Protein AF-A0A7L4D689-F1 (afdb_monomer_lite)

Structure (mmCIF, N/CA/C/O backbone):
data_AF-A0A7L4D689-F1
#
_entry.id   AF-A0A7L4D689-F1
#
loop_
_atom_site.group_PDB
_atom_site.id
_atom_site.type_symbol
_atom_site.label_atom_id
_atom_site.label_alt_id
_atom_site.label_comp_id
_atom_site.label_asym_id
_atom_site.label_entity_id
_atom_site.label_seq_i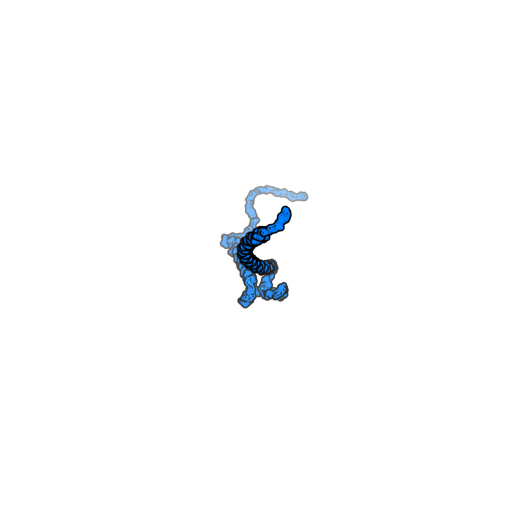d
_atom_site.pdbx_PDB_ins_code
_atom_site.Cartn_x
_atom_site.Cartn_y
_atom_site.Cartn_z
_atom_site.occupancy
_atom_site.B_iso_or_equiv
_atom_site.auth_seq_id
_atom_site.auth_comp_id
_atom_site.auth_asym_id
_atom_site.auth_atom_id
_atom_site.pdbx_PDB_model_num
ATOM 1 N N . GLN A 1 1 ? -55.368 -2.790 113.590 1.00 42.28 1 GLN A N 1
ATOM 2 C CA . GLN A 1 1 ? -54.449 -3.911 113.295 1.00 42.28 1 GLN A CA 1
ATOM 3 C C . GLN A 1 1 ? -55.010 -5.152 113.986 1.00 42.28 1 GLN A C 1
ATOM 5 O O . GLN A 1 1 ? -55.475 -4.969 115.109 1.00 42.28 1 GLN A O 1
ATOM 10 N N . PRO A 1 2 ? -54.999 -6.361 113.382 1.00 56.44 2 PRO A N 1
ATOM 11 C CA . PRO A 1 2 ? -54.695 -6.706 111.980 1.00 56.44 2 PRO A CA 1
ATOM 12 C C . PRO A 1 2 ? -55.891 -6.339 111.061 1.00 56.44 2 PRO A C 1
ATOM 14 O O . PRO A 1 2 ? -56.451 -5.260 111.259 1.00 56.44 2 PRO A O 1
ATOM 17 N N . LEU A 1 3 ? -56.296 -7.174 110.088 1.00 37.75 3 LEU A N 1
ATOM 18 C CA . LEU A 1 3 ? -55.813 -7.183 108.684 1.00 37.75 3 LEU A CA 1
ATOM 19 C C . LEU A 1 3 ? -56.011 -8.576 108.018 1.00 37.75 3 LEU A C 1
ATOM 21 O O . LEU A 1 3 ? -55.232 -9.475 108.312 1.00 37.75 3 LEU A O 1
ATOM 25 N N . ALA A 1 4 ? -57.028 -8.739 107.150 1.00 42.03 4 ALA A N 1
ATOM 26 C CA . ALA A 1 4 ? -57.238 -9.799 106.127 1.00 42.03 4 ALA A CA 1
ATOM 27 C C . ALA A 1 4 ? -58.693 -9.725 105.595 1.00 42.03 4 ALA A C 1
ATOM 29 O O . ALA A 1 4 ? -59.584 -9.377 106.363 1.00 42.03 4 ALA A O 1
ATOM 30 N N . ALA A 1 5 ? -59.042 -10.075 104.355 1.00 42.81 5 ALA A N 1
ATOM 31 C CA . ALA A 1 5 ? -58.300 -10.124 103.092 1.00 42.81 5 ALA A CA 1
ATOM 32 C C . ALA A 1 5 ? -59.351 -10.048 101.961 1.00 42.81 5 ALA A C 1
ATOM 34 O O . ALA A 1 5 ? -60.423 -10.634 102.096 1.00 42.81 5 ALA A O 1
ATOM 35 N N . ALA A 1 6 ? -59.066 -9.342 100.866 1.00 40.69 6 ALA A N 1
ATOM 36 C CA . ALA A 1 6 ? -59.904 -9.352 99.666 1.00 40.69 6 ALA A CA 1
ATOM 37 C C . ALA A 1 6 ? -59.024 -9.740 98.477 1.00 40.69 6 ALA A C 1
ATOM 39 O O . ALA A 1 6 ? -58.054 -9.047 98.172 1.00 40.69 6 ALA A O 1
ATOM 40 N N . GLU A 1 7 ? -59.328 -10.876 97.856 1.00 45.16 7 GLU A N 1
ATOM 41 C CA . GLU A 1 7 ? -58.588 -11.376 96.702 1.00 45.16 7 GLU A CA 1
ATOM 42 C C . GLU A 1 7 ? -58.868 -10.520 95.466 1.00 45.16 7 GLU A C 1
ATOM 44 O O . GLU A 1 7 ? -60.016 -10.397 95.042 1.00 45.16 7 GLU A O 1
ATOM 49 N N . GLN A 1 8 ? -57.809 -10.002 94.842 1.00 37.47 8 GLN A N 1
ATOM 50 C CA . GLN A 1 8 ? -57.812 -9.684 93.418 1.00 37.47 8 GLN A CA 1
ATOM 51 C C . GLN A 1 8 ? -56.479 -10.098 92.791 1.00 37.47 8 GLN A C 1
ATOM 53 O O . GLN A 1 8 ? -55.405 -9.649 93.184 1.00 37.47 8 GLN A O 1
ATOM 58 N N . SER A 1 9 ? -56.585 -10.953 91.782 1.00 37.56 9 SER A N 1
ATOM 59 C CA . SER A 1 9 ? -55.610 -11.146 90.710 1.00 37.56 9 SER A CA 1
ATOM 60 C C . SER A 1 9 ? -56.412 -11.174 89.392 1.00 37.56 9 SER A C 1
ATOM 62 O O . SER A 1 9 ? -57.625 -11.401 89.467 1.00 37.56 9 SER A O 1
ATOM 64 N N . PRO A 1 10 ? -55.810 -10.968 88.204 1.00 47.97 10 PRO A N 1
ATOM 65 C CA . PRO A 1 10 ? -54.375 -10.886 87.942 1.00 47.97 10 PRO A CA 1
ATOM 66 C C . PRO A 1 10 ? -53.908 -9.614 87.203 1.00 47.97 10 PRO A C 1
ATOM 68 O O . PRO A 1 10 ? -54.644 -8.983 86.454 1.00 47.97 10 PRO A O 1
ATOM 71 N N . THR A 1 11 ? -52.619 -9.319 87.378 1.00 41.53 11 THR A N 1
ATOM 72 C CA . THR A 1 11 ? -51.685 -8.936 86.302 1.00 41.53 11 THR A CA 1
ATOM 73 C C . THR A 1 11 ? -52.184 -7.934 85.251 1.00 41.53 11 THR A C 1
ATOM 75 O O . THR A 1 11 ? -52.399 -8.282 84.091 1.00 41.53 11 THR A O 1
ATOM 78 N N . GLY A 1 12 ? -52.256 -6.660 85.635 1.00 50.16 12 GLY A N 1
ATOM 79 C CA . GLY A 1 12 ? -52.093 -5.564 84.680 1.00 50.16 12 GLY A CA 1
ATOM 80 C C . GLY A 1 12 ? -50.606 -5.270 84.436 1.00 50.16 12 GLY A C 1
ATOM 81 O O . GLY A 1 12 ? -49.818 -5.290 85.377 1.00 50.16 12 GLY A O 1
ATOM 82 N N . GLU A 1 13 ? -50.260 -4.952 83.186 1.00 46.38 13 GLU A N 1
ATOM 83 C CA . GLU A 1 13 ? -49.094 -4.125 82.817 1.00 46.38 13 GLU A CA 1
ATOM 84 C C . GLU A 1 13 ? -47.682 -4.714 83.053 1.00 46.38 13 GLU A C 1
ATOM 86 O O . GLU A 1 13 ? -46.899 -4.220 83.860 1.00 46.38 13 GLU A O 1
ATOM 91 N N . ALA A 1 14 ? -47.298 -5.710 82.240 1.00 52.41 14 ALA A N 1
ATOM 92 C CA . ALA A 1 14 ? -45.885 -6.099 82.067 1.00 52.41 14 ALA A CA 1
ATOM 93 C C . ALA A 1 14 ? -45.468 -6.465 80.619 1.00 52.41 14 ALA A C 1
ATOM 95 O O . ALA A 1 14 ? -44.353 -6.935 80.411 1.00 52.41 14 ALA A O 1
ATOM 96 N N . GLU A 1 15 ? -46.327 -6.258 79.609 1.00 53.97 15 GLU A N 1
ATOM 97 C CA . GLU A 1 15 ? -46.126 -6.816 78.250 1.00 53.97 15 GLU A CA 1
ATOM 98 C C . GLU A 1 15 ? -45.957 -5.765 77.127 1.00 53.97 15 GLU A C 1
ATOM 100 O O . GLU A 1 15 ? -45.597 -6.095 75.999 1.00 53.97 15 GLU A O 1
ATOM 105 N N . LEU A 1 16 ? -46.132 -4.474 77.432 1.00 55.81 16 LEU A N 1
ATOM 106 C CA . LEU A 1 16 ? -46.084 -3.391 76.437 1.00 55.81 16 LEU A CA 1
ATOM 107 C C . LEU A 1 16 ? -44.712 -3.130 75.757 1.00 55.81 16 LEU A C 1
ATOM 109 O O . LEU A 1 16 ? -44.719 -2.882 74.550 1.00 55.81 16 LEU A O 1
ATOM 113 N N . PRO A 1 17 ? -43.532 -3.213 76.420 1.00 62.59 17 PRO A N 1
ATOM 114 C CA . PRO A 1 17 ? -42.281 -2.775 75.785 1.00 62.59 17 PRO A CA 1
ATOM 115 C C . PRO A 1 17 ? -41.764 -3.735 74.700 1.00 62.59 17 PRO A C 1
ATOM 117 O O . PRO A 1 17 ? -41.085 -3.307 73.768 1.00 62.59 17 PRO A O 1
ATOM 120 N N . ALA A 1 18 ? -42.084 -5.032 74.776 1.00 63.78 18 ALA A N 1
ATOM 121 C CA . ALA A 1 18 ? -41.625 -6.008 73.785 1.00 63.78 18 ALA A CA 1
ATOM 122 C C . ALA A 1 18 ? -42.312 -5.819 72.418 1.00 63.78 18 ALA A C 1
ATOM 124 O O . ALA A 1 18 ? -41.681 -5.994 71.372 1.00 63.78 18 ALA A O 1
ATOM 125 N N . ALA A 1 19 ? -43.590 -5.424 72.420 1.00 68.62 19 ALA A N 1
ATOM 126 C CA . ALA A 1 19 ? -44.369 -5.199 71.206 1.00 68.62 19 ALA A CA 1
ATOM 127 C C . ALA A 1 19 ? -43.918 -3.940 70.441 1.00 68.62 19 ALA A C 1
ATOM 129 O O . ALA A 1 19 ? -43.788 -3.990 69.218 1.00 68.62 19 ALA A O 1
ATOM 130 N N . GLU A 1 20 ? -43.612 -2.841 71.142 1.00 72.44 20 GLU A N 1
ATOM 131 C CA . GLU A 1 20 ? -43.092 -1.610 70.520 1.00 72.44 20 GLU A CA 1
ATOM 132 C C . GLU A 1 20 ? -41.699 -1.810 69.906 1.00 72.44 20 GLU A C 1
ATOM 134 O O . GLU A 1 20 ? -41.451 -1.375 68.777 1.00 72.44 20 GLU A O 1
ATOM 139 N N . ILE A 1 21 ? -40.804 -2.529 70.597 1.00 78.62 21 ILE A N 1
ATOM 140 C CA . ILE A 1 21 ? -39.481 -2.889 70.061 1.00 78.62 21 ILE A CA 1
ATOM 141 C C . ILE A 1 21 ? -39.639 -3.754 68.801 1.00 78.62 21 ILE A C 1
ATOM 143 O O . ILE A 1 21 ? -39.000 -3.485 67.784 1.00 78.62 21 ILE A O 1
ATOM 147 N N . SER A 1 22 ? -40.532 -4.748 68.835 1.00 84.88 22 SER A N 1
ATOM 148 C CA . SER A 1 22 ? -40.815 -5.620 67.688 1.00 84.88 22 SER A CA 1
ATOM 149 C C . SER A 1 22 ? -41.346 -4.837 66.477 1.00 84.88 22 SER A C 1
ATOM 151 O O . SER A 1 22 ? -40.836 -4.992 65.367 1.00 84.88 22 SER A O 1
ATOM 153 N N . LEU A 1 23 ? -42.306 -3.926 66.684 1.00 90.25 23 LEU A N 1
ATOM 154 C CA . LEU A 1 23 ? -42.851 -3.080 65.618 1.00 90.25 23 LEU A CA 1
ATOM 155 C C . LEU A 1 23 ? -41.787 -2.147 65.017 1.00 90.25 23 LEU A C 1
ATOM 157 O O . LEU A 1 23 ? -41.708 -2.015 63.795 1.00 90.25 23 LEU A O 1
ATOM 161 N N . THR A 1 24 ? -40.941 -1.549 65.859 1.00 90.25 24 THR A N 1
ATOM 162 C CA . THR A 1 24 ? -39.842 -0.672 65.422 1.00 90.25 24 THR A CA 1
ATOM 163 C C . THR A 1 24 ? -38.881 -1.429 64.504 1.00 90.25 24 THR A C 1
ATOM 165 O O . THR A 1 24 ? -38.653 -1.004 63.369 1.00 90.25 24 THR A O 1
ATOM 168 N N . LEU A 1 25 ? -38.418 -2.610 64.931 1.00 94.19 25 LEU A N 1
ATOM 169 C CA . LEU A 1 25 ? -37.536 -3.471 64.135 1.00 94.19 25 LEU A CA 1
ATOM 170 C C . LEU A 1 25 ? -38.179 -3.891 62.805 1.00 94.19 25 LEU A C 1
ATOM 172 O O . LEU A 1 25 ? -37.512 -3.874 61.773 1.00 94.19 25 LEU A O 1
ATOM 176 N N . VAL A 1 26 ? -39.480 -4.207 62.788 1.00 94.56 26 VAL A N 1
ATOM 177 C CA . VAL A 1 26 ? -40.208 -4.505 61.540 1.00 94.56 26 VAL A CA 1
ATOM 178 C C . VAL A 1 26 ? -40.191 -3.313 60.577 1.00 94.56 26 VAL A C 1
ATOM 180 O O . VAL A 1 26 ? -39.973 -3.509 59.380 1.00 94.56 26 VAL A O 1
ATOM 183 N N . THR A 1 27 ? -40.369 -2.078 61.061 1.00 93.88 27 THR A N 1
ATOM 184 C CA . THR A 1 27 ? -40.307 -0.893 60.186 1.00 93.88 27 THR A CA 1
ATOM 185 C C . THR A 1 27 ? -38.900 -0.604 59.660 1.00 93.88 27 THR A C 1
ATOM 187 O O . THR A 1 27 ? -38.760 -0.222 58.497 1.00 93.88 27 THR A O 1
ATOM 190 N N . GLU A 1 28 ? -37.856 -0.850 60.457 1.00 94.69 28 GLU A N 1
ATOM 191 C CA . GLU A 1 28 ? -36.463 -0.731 60.009 1.00 94.69 28 GLU A CA 1
ATOM 192 C C . GLU A 1 28 ? -36.120 -1.790 58.954 1.00 94.69 28 GLU A C 1
ATOM 194 O O . GLU A 1 28 ? -35.559 -1.455 57.909 1.00 94.69 28 GLU A O 1
ATOM 199 N N . ILE A 1 29 ? -36.535 -3.044 59.164 1.00 95.38 29 ILE A N 1
ATOM 200 C CA . ILE A 1 29 ? -36.370 -4.135 58.192 1.00 95.38 29 ILE A CA 1
ATOM 201 C C . ILE A 1 29 ? -37.065 -3.782 56.870 1.00 95.38 29 ILE A C 1
ATOM 203 O O . ILE A 1 29 ? -36.434 -3.858 55.820 1.00 95.38 29 ILE A O 1
ATOM 207 N N . GLN A 1 30 ? -38.315 -3.305 56.900 1.00 96.25 30 GLN A N 1
ATOM 208 C CA . GLN A 1 30 ? -39.032 -2.871 55.690 1.00 96.25 30 GLN A CA 1
ATOM 209 C C . GLN A 1 30 ? -38.366 -1.677 54.982 1.00 96.25 30 GLN A C 1
ATOM 211 O O . GLN A 1 30 ? -38.452 -1.556 53.757 1.00 96.25 30 GLN A O 1
ATOM 216 N N . ALA A 1 31 ? -37.708 -0.780 55.721 1.00 95.88 31 ALA A N 1
ATOM 217 C CA . ALA A 1 31 ? -36.947 0.323 55.136 1.00 95.88 31 ALA A CA 1
ATOM 218 C C . ALA A 1 31 ? -35.649 -0.161 54.463 1.00 95.88 31 ALA A C 1
ATOM 220 O O . ALA A 1 31 ? -35.284 0.351 53.401 1.00 95.88 31 ALA A O 1
ATOM 221 N N . VAL A 1 32 ? -34.980 -1.163 55.045 1.00 97.25 32 VAL A N 1
ATOM 222 C CA . VAL A 1 32 ? -33.825 -1.840 54.436 1.00 97.25 32 VAL A CA 1
ATOM 223 C C . VAL A 1 32 ? -34.242 -2.597 53.174 1.00 97.25 32 VAL A C 1
ATOM 225 O O . VAL A 1 32 ? -33.591 -2.428 52.148 1.00 97.25 32 VAL A O 1
ATOM 228 N N . ASP A 1 33 ? -35.349 -3.338 53.208 1.00 97.31 33 ASP A N 1
ATOM 229 C CA . ASP A 1 33 ? -35.859 -4.132 52.078 1.00 97.31 33 ASP A CA 1
ATOM 230 C C . ASP A 1 33 ? -36.120 -3.246 50.845 1.00 97.31 33 ASP A C 1
ATOM 232 O O . ASP A 1 33 ? -35.535 -3.440 49.779 1.00 97.31 33 ASP A O 1
ATOM 236 N N . ARG A 1 34 ? -36.850 -2.134 51.030 1.00 96.81 34 ARG A N 1
ATOM 237 C CA . ARG A 1 34 ? -37.067 -1.123 49.975 1.00 96.81 34 ARG A CA 1
ATOM 238 C C . ARG A 1 34 ? -35.767 -0.524 49.436 1.00 96.81 34 ARG A C 1
ATOM 240 O O . ARG A 1 34 ? -35.702 -0.133 48.271 1.00 96.81 34 ARG A O 1
ATOM 247 N N . LYS A 1 35 ? -34.732 -0.399 50.271 1.00 97.31 35 LYS A N 1
ATOM 248 C CA . LYS A 1 35 ? -33.421 0.104 49.844 1.00 97.31 35 LYS A CA 1
ATOM 249 C C . LYS A 1 35 ? -32.670 -0.942 49.018 1.00 97.31 35 LYS A C 1
ATOM 251 O O . LYS A 1 35 ? -32.051 -0.564 48.025 1.00 97.31 35 LYS A O 1
ATOM 256 N N . VAL A 1 36 ? -32.771 -2.222 49.377 1.00 98.00 36 VAL A N 1
ATOM 257 C CA . VAL A 1 36 ? -32.244 -3.346 48.589 1.00 98.00 36 VAL A CA 1
ATOM 258 C C . VAL A 1 36 ? -32.920 -3.398 47.216 1.00 98.00 36 VAL A C 1
ATOM 260 O O . VAL A 1 36 ? -32.208 -3.451 46.216 1.00 98.00 36 VAL A O 1
ATOM 263 N N . ASP A 1 37 ? -34.247 -3.255 47.137 1.00 98.00 37 ASP A N 1
ATOM 264 C CA . ASP A 1 37 ? -34.982 -3.186 45.861 1.00 98.00 37 ASP A CA 1
ATOM 265 C C . ASP A 1 37 ? -34.496 -2.037 44.960 1.00 98.00 37 ASP A C 1
ATOM 267 O O . ASP A 1 37 ? -34.222 -2.227 43.771 1.00 98.00 37 ASP A O 1
ATOM 271 N N . ILE A 1 38 ? -34.329 -0.835 45.528 1.00 97.12 38 ILE A N 1
ATOM 272 C CA . ILE A 1 38 ? -33.797 0.332 44.805 1.00 97.12 38 ILE A CA 1
ATOM 273 C C . ILE A 1 38 ? -32.376 0.052 44.293 1.00 97.12 38 ILE A C 1
ATOM 275 O O . ILE A 1 38 ? -32.061 0.371 43.143 1.00 97.12 38 ILE A O 1
ATOM 279 N N . GLN A 1 39 ? -31.518 -0.559 45.115 1.00 97.69 39 GLN A N 1
ATOM 280 C CA . GLN A 1 39 ? -30.149 -0.904 44.725 1.00 97.69 39 GLN A CA 1
ATOM 281 C C . GLN A 1 39 ? -30.110 -2.003 43.652 1.00 97.69 39 GLN A C 1
ATOM 283 O O . GLN A 1 39 ? -29.315 -1.900 42.718 1.00 97.69 39 GLN A O 1
ATOM 288 N N . ALA A 1 40 ? -30.994 -3.001 43.714 1.00 98.06 40 ALA A N 1
ATOM 289 C CA . ALA A 1 40 ? -31.121 -4.042 42.695 1.00 98.06 40 ALA A CA 1
ATOM 290 C C . ALA A 1 40 ? -31.569 -3.464 41.339 1.00 98.06 40 ALA A C 1
ATOM 292 O O . ALA A 1 40 ? -30.986 -3.782 40.301 1.00 98.06 40 ALA A O 1
ATOM 293 N N . ALA A 1 41 ? -32.540 -2.544 41.339 1.00 97.69 41 ALA A N 1
ATOM 294 C CA . ALA A 1 41 ? -32.972 -1.839 40.130 1.00 97.69 41 ALA A CA 1
ATOM 295 C C . ALA A 1 41 ? -31.852 -0.967 39.523 1.00 97.69 41 ALA A C 1
ATOM 297 O O . ALA A 1 41 ? -31.683 -0.921 38.300 1.00 97.69 41 ALA A O 1
ATOM 298 N N . GLN A 1 42 ? -31.049 -0.306 40.366 1.00 98.06 42 GLN A N 1
ATOM 299 C CA . GLN A 1 42 ? -29.868 0.449 39.931 1.00 98.06 42 GLN A CA 1
ATOM 300 C C . GLN A 1 42 ? -28.783 -0.462 39.336 1.00 98.06 42 GLN A C 1
ATOM 302 O O . GLN A 1 42 ? -28.230 -0.131 38.284 1.00 98.06 42 GLN A O 1
ATOM 307 N N . LEU A 1 43 ? -28.513 -1.613 39.962 1.00 98.25 43 LEU A N 1
ATOM 308 C CA . LEU A 1 43 ? -27.553 -2.607 39.475 1.00 98.25 43 LEU A CA 1
ATOM 309 C C . LEU A 1 43 ? -27.950 -3.113 38.081 1.00 98.25 43 LEU A C 1
ATOM 311 O O . LEU A 1 43 ? -27.156 -3.015 37.149 1.00 98.25 43 LEU A O 1
ATOM 315 N N . MET A 1 44 ? -29.206 -3.535 37.906 1.00 97.69 44 MET A N 1
ATOM 316 C CA . MET A 1 44 ? -29.749 -3.998 36.619 1.00 97.69 44 MET A CA 1
ATOM 317 C C . MET A 1 44 ? -29.614 -2.945 35.504 1.00 97.69 44 MET A C 1
ATOM 319 O O . MET A 1 44 ? -29.281 -3.276 34.362 1.00 97.69 44 MET A O 1
ATOM 323 N N . ASN A 1 45 ? -29.825 -1.659 35.814 1.00 98.06 45 ASN A N 1
ATOM 324 C CA . ASN A 1 45 ? -29.622 -0.579 34.843 1.00 98.06 45 ASN A CA 1
ATOM 325 C C . ASN A 1 45 ? -28.143 -0.421 34.445 1.00 98.06 45 ASN A C 1
ATOM 327 O O . ASN A 1 45 ? -27.831 -0.259 33.261 1.00 98.06 45 ASN A O 1
ATOM 331 N N . LEU A 1 46 ? -27.234 -0.479 35.423 1.00 98.31 46 LEU A N 1
ATOM 332 C CA . LEU A 1 46 ? -25.794 -0.390 35.189 1.00 98.31 46 LEU A CA 1
ATOM 333 C C . LEU A 1 46 ? -25.269 -1.594 34.401 1.00 98.31 46 LEU A C 1
ATOM 335 O O . LEU A 1 46 ? -24.514 -1.391 33.453 1.00 98.31 46 LEU A O 1
ATOM 339 N N . GLU A 1 47 ? -25.720 -2.812 34.701 1.00 98.25 47 GLU A N 1
ATOM 340 C CA . GLU A 1 47 ? -25.380 -4.020 33.940 1.00 98.25 47 GLU A CA 1
ATOM 341 C C . GLU A 1 47 ? -25.845 -3.937 32.481 1.00 98.25 47 GLU A C 1
ATOM 343 O O . GLU A 1 47 ? -25.076 -4.236 31.564 1.00 98.25 47 GLU A O 1
ATOM 348 N N . GLY A 1 48 ? -27.074 -3.467 32.237 1.00 98.12 48 GLY A N 1
ATOM 349 C CA . GLY A 1 48 ? -27.584 -3.251 30.879 1.00 98.12 48 GLY A CA 1
ATOM 350 C C . GLY A 1 48 ? -26.750 -2.233 30.091 1.00 98.12 48 GLY A C 1
ATOM 351 O O . GLY A 1 48 ? -26.417 -2.457 28.924 1.00 98.12 48 GLY A O 1
ATOM 352 N N . ARG A 1 49 ? -26.346 -1.133 30.742 1.00 98.25 49 ARG A N 1
ATOM 353 C CA . ARG A 1 49 ? -25.448 -0.122 30.156 1.00 98.25 49 ARG A CA 1
ATOM 354 C C . ARG A 1 49 ? -24.041 -0.664 29.905 1.00 98.25 49 ARG A C 1
ATOM 356 O O . ARG A 1 49 ? -23.477 -0.378 28.851 1.00 98.25 49 ARG A O 1
ATOM 363 N N . MET A 1 50 ? -23.495 -1.442 30.839 1.00 98.19 50 MET A N 1
ATOM 364 C CA . MET A 1 50 ? -22.180 -2.078 30.738 1.00 98.19 50 MET A CA 1
ATOM 365 C C . MET A 1 50 ? -22.132 -3.037 29.546 1.00 98.19 50 MET A C 1
ATOM 367 O O . MET A 1 50 ? -21.282 -2.869 28.678 1.00 98.19 50 MET A O 1
ATOM 371 N N . ARG A 1 51 ? -23.110 -3.943 29.424 1.00 98.38 51 ARG A N 1
ATOM 372 C CA . ARG A 1 51 ? -23.225 -4.888 28.298 1.00 98.38 51 ARG A CA 1
ATOM 373 C C . ARG A 1 51 ? -23.349 -4.179 26.942 1.00 98.38 51 ARG A C 1
ATOM 375 O O . ARG A 1 51 ? -22.782 -4.618 25.941 1.00 98.38 51 ARG A O 1
ATOM 382 N N . MET A 1 52 ? -24.053 -3.043 26.893 1.00 98.00 52 MET A N 1
ATOM 383 C CA . MET A 1 52 ? -24.121 -2.214 25.683 1.00 98.00 52 MET A CA 1
ATOM 384 C C . MET A 1 52 ? -22.781 -1.528 25.367 1.00 98.00 52 MET A C 1
ATOM 386 O O . MET A 1 52 ? -22.413 -1.426 24.197 1.00 98.00 52 MET A O 1
ATOM 390 N N . ALA A 1 53 ? -22.057 -1.042 26.378 1.00 98.25 53 ALA A N 1
ATOM 391 C CA . ALA A 1 53 ? -20.737 -0.438 26.203 1.00 98.25 53 ALA A CA 1
ATOM 392 C C . ALA A 1 53 ? -19.692 -1.471 25.744 1.00 98.25 53 ALA A C 1
ATOM 394 O O . ALA A 1 53 ? -18.936 -1.193 24.820 1.00 98.25 53 ALA A O 1
ATOM 395 N N . GLU A 1 54 ? -19.719 -2.675 26.312 1.00 98.31 54 GLU A N 1
ATOM 396 C CA . GLU A 1 54 ? -18.907 -3.831 25.917 1.00 98.31 54 GLU A CA 1
ATOM 397 C C . GLU A 1 54 ? -19.155 -4.222 24.450 1.00 98.31 54 GLU A C 1
ATOM 399 O O . GLU A 1 54 ? -18.218 -4.306 23.659 1.00 98.31 54 GLU A O 1
ATOM 404 N N . THR A 1 55 ? -20.423 -4.325 24.035 1.00 98.19 55 THR A N 1
ATOM 405 C CA . THR A 1 55 ? -20.783 -4.589 22.627 1.00 98.19 55 THR A CA 1
ATOM 406 C C . THR A 1 55 ? -20.232 -3.512 21.680 1.00 98.19 55 THR A C 1
ATOM 408 O O . THR A 1 55 ? -19.754 -3.819 20.587 1.00 98.19 55 THR A O 1
ATOM 411 N N . LYS A 1 56 ? -20.262 -2.236 22.093 1.00 98.50 56 LYS A N 1
ATOM 412 C CA . LYS A 1 56 ? -19.679 -1.125 21.321 1.00 98.50 56 LYS A CA 1
ATOM 413 C C . LYS A 1 56 ? -18.151 -1.196 21.275 1.00 98.50 56 LYS A C 1
ATOM 415 O O . LYS A 1 56 ? -17.587 -0.933 20.218 1.00 98.50 56 LYS A O 1
ATOM 420 N N . LEU A 1 57 ? -17.498 -1.577 22.374 1.00 98.56 57 LEU A N 1
ATOM 421 C CA . LEU A 1 57 ? -16.045 -1.741 22.447 1.00 98.56 57 LEU A CA 1
ATOM 422 C C . LEU A 1 57 ? -15.556 -2.821 21.473 1.00 98.56 57 LEU A C 1
ATOM 424 O O . LEU A 1 57 ? -14.644 -2.549 20.698 1.00 98.56 57 LEU A O 1
ATOM 428 N N . ILE A 1 58 ? -16.225 -3.977 21.432 1.00 98.50 58 ILE A N 1
ATOM 429 C CA . ILE A 1 58 ? -15.950 -5.059 20.466 1.00 98.50 58 ILE A CA 1
ATOM 430 C C . ILE A 1 58 ? -16.129 -4.561 19.019 1.00 98.50 58 ILE A C 1
ATOM 432 O O . ILE A 1 58 ? -15.341 -4.887 18.131 1.00 98.50 58 ILE A O 1
ATOM 436 N N . GLY A 1 59 ? -17.145 -3.725 18.770 1.00 98.25 59 GLY A N 1
ATOM 437 C CA . GLY A 1 59 ? -17.333 -3.056 17.480 1.00 98.25 59 GLY A CA 1
ATOM 438 C C . GLY A 1 59 ? -16.148 -2.161 17.097 1.00 98.25 59 GLY A C 1
ATOM 439 O O . GLY A 1 59 ? -15.627 -2.276 15.987 1.00 98.25 59 GLY A O 1
ATOM 440 N N . CYS A 1 60 ? -15.687 -1.315 18.024 1.00 98.12 60 CYS A N 1
ATOM 441 C CA . CYS A 1 60 ? -14.516 -0.458 17.830 1.00 98.12 60 CYS A CA 1
ATOM 442 C C . CYS A 1 60 ? -13.238 -1.276 17.584 1.00 98.12 60 CYS A C 1
ATOM 444 O O . CYS A 1 60 ? -12.507 -0.989 16.637 1.00 98.12 60 CYS A O 1
ATOM 446 N N . G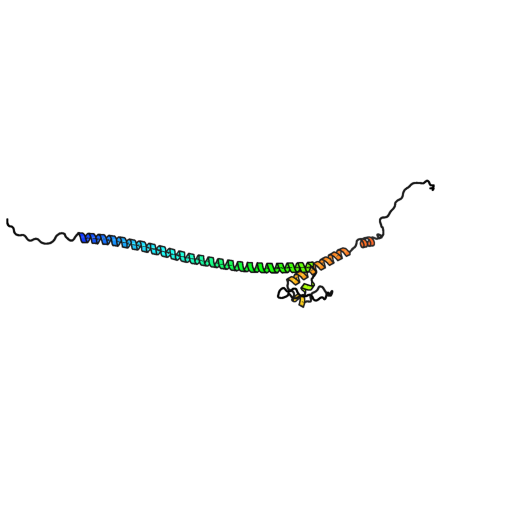LU A 1 61 ? -12.993 -2.318 18.381 1.00 98.56 61 GLU A N 1
ATOM 447 C CA . GLU A 1 61 ? -11.846 -3.221 18.234 1.00 98.56 61 GLU A CA 1
ATOM 448 C C . GLU A 1 61 ? -11.827 -3.877 16.848 1.00 98.56 61 GLU A C 1
ATOM 450 O O . GLU A 1 61 ? -10.823 -3.797 16.138 1.00 98.56 61 GLU A O 1
ATOM 455 N N . LYS A 1 62 ? -12.970 -4.408 16.390 1.00 98.56 62 LYS A N 1
ATOM 456 C CA . LYS A 1 62 ? -13.104 -4.958 15.035 1.00 98.56 62 LYS A CA 1
ATOM 457 C C . LYS A 1 62 ? -12.761 -3.927 13.954 1.00 98.56 62 LYS A C 1
ATOM 459 O O . LYS A 1 62 ? -12.072 -4.269 12.994 1.00 98.56 62 LYS A O 1
ATOM 464 N N . THR A 1 63 ? -13.213 -2.676 14.089 1.00 98.50 63 THR A N 1
ATOM 465 C CA . THR A 1 63 ? -12.857 -1.623 13.119 1.00 98.50 63 THR A CA 1
ATOM 466 C C . THR A 1 63 ? -11.376 -1.248 13.168 1.00 98.50 63 THR A C 1
ATOM 468 O O . THR A 1 63 ? -10.787 -1.001 12.120 1.00 98.50 63 THR A O 1
ATOM 471 N N . ALA A 1 64 ? -10.747 -1.258 14.347 1.00 98.50 64 ALA A N 1
ATOM 472 C CA . ALA A 1 64 ? -9.318 -0.986 14.491 1.00 98.50 64 ALA A CA 1
ATOM 473 C C . ALA A 1 64 ? -8.457 -2.078 13.832 1.00 98.50 64 ALA A C 1
ATOM 475 O O . ALA A 1 64 ? -7.502 -1.757 13.125 1.00 98.50 64 ALA A O 1
ATOM 476 N N . VAL A 1 65 ? -8.831 -3.354 13.993 1.00 98.56 65 VAL A N 1
ATOM 477 C CA . VAL A 1 65 ? -8.177 -4.489 13.315 1.00 98.56 65 VAL A CA 1
ATOM 478 C C . VAL A 1 65 ? -8.310 -4.381 11.792 1.00 98.56 65 VAL A C 1
ATOM 480 O O . VAL A 1 65 ? -7.324 -4.554 11.080 1.00 98.56 65 VAL A O 1
ATOM 483 N N . GLU A 1 66 ? -9.494 -4.028 11.282 1.00 98.62 66 GLU A N 1
ATOM 484 C CA . GLU A 1 66 ? -9.712 -3.814 9.844 1.00 98.62 66 GLU A CA 1
ATOM 485 C C . GLU A 1 66 ? -8.823 -2.686 9.285 1.00 98.62 66 GLU A C 1
ATOM 487 O O . GLU A 1 66 ? -8.160 -2.870 8.264 1.00 98.62 66 GLU A O 1
ATOM 492 N N . PHE A 1 67 ? -8.721 -1.547 9.982 1.00 98.62 67 PHE A N 1
ATOM 493 C CA . PHE A 1 67 ? -7.787 -0.483 9.594 1.00 98.62 67 PHE A CA 1
ATOM 494 C C . PHE A 1 67 ? -6.321 -0.939 9.634 1.00 98.62 67 PHE A C 1
ATOM 496 O O . PHE A 1 67 ? -5.560 -0.584 8.733 1.00 98.62 67 PHE A O 1
ATOM 503 N N . GLY A 1 68 ? -5.929 -1.750 10.622 1.00 98.38 68 GLY A N 1
ATOM 504 C CA . GLY A 1 68 ? -4.597 -2.359 10.692 1.00 98.38 68 GLY A CA 1
ATOM 505 C C . GLY A 1 68 ? -4.282 -3.207 9.456 1.00 98.38 68 GLY A C 1
ATOM 506 O O . GLY A 1 68 ? -3.272 -2.977 8.793 1.00 98.38 68 GLY A O 1
ATOM 507 N N . ASN A 1 69 ? -5.192 -4.106 9.071 1.00 98.31 69 ASN A N 1
ATOM 508 C CA . ASN A 1 69 ? -5.054 -4.946 7.874 1.00 98.31 69 ASN A CA 1
ATOM 509 C C . ASN A 1 69 ? -4.948 -4.110 6.580 1.00 98.31 69 ASN A C 1
ATOM 511 O O . ASN A 1 69 ? -4.155 -4.413 5.680 1.00 98.31 69 ASN A O 1
ATOM 515 N N . GLN A 1 70 ? -5.723 -3.025 6.473 1.00 98.62 70 GLN A N 1
ATOM 516 C CA . GLN A 1 70 ? -5.646 -2.115 5.326 1.00 98.62 70 GLN A CA 1
ATOM 517 C C . GLN A 1 70 ? -4.331 -1.328 5.273 1.00 98.62 70 GLN A C 1
ATOM 519 O O . GLN A 1 70 ? -3.832 -1.049 4.182 1.00 98.62 70 GLN A O 1
ATOM 524 N N . LEU A 1 71 ? -3.758 -0.961 6.421 1.00 98.56 71 LEU A N 1
ATOM 525 C CA . LEU A 1 71 ? -2.448 -0.312 6.476 1.00 98.56 71 LEU A CA 1
ATOM 526 C C . LEU A 1 71 ? -1.330 -1.289 6.098 1.00 98.56 71 LEU A C 1
ATOM 528 O O . LEU A 1 71 ? -0.498 -0.937 5.267 1.00 98.56 71 LEU A O 1
ATOM 532 N N . GLU A 1 72 ? -1.359 -2.521 6.608 1.00 98.50 72 GLU A N 1
ATOM 533 C CA . GLU A 1 72 ? -0.356 -3.552 6.307 1.00 98.50 72 GLU A CA 1
ATOM 534 C C . GLU A 1 72 ? -0.338 -3.932 4.813 1.00 98.50 72 GLU A C 1
ATOM 536 O O . GLU A 1 72 ? 0.722 -4.024 4.188 1.00 98.50 72 GLU A O 1
ATOM 541 N N . SER A 1 73 ? -1.514 -4.067 4.189 1.00 98.12 73 SER A N 1
ATOM 542 C CA . SER A 1 73 ? -1.612 -4.335 2.744 1.00 98.12 73 SER A CA 1
ATOM 543 C C . SER A 1 73 ? -1.079 -3.176 1.888 1.00 98.12 73 SER A C 1
ATOM 545 O O . SER A 1 73 ? -0.361 -3.410 0.912 1.00 98.12 73 SER A O 1
ATOM 547 N N . LYS A 1 74 ? -1.350 -1.920 2.272 1.00 98.50 74 LYS A N 1
ATOM 548 C CA . LYS A 1 74 ? -0.783 -0.729 1.610 1.00 98.50 74 LYS A CA 1
ATOM 549 C C . LYS A 1 74 ? 0.727 -0.613 1.821 1.00 98.50 74 LYS A C 1
ATOM 551 O O . LYS A 1 74 ? 1.440 -0.267 0.882 1.00 98.50 74 LYS A O 1
ATOM 556 N N . TRP A 1 75 ? 1.214 -0.918 3.022 1.00 98.31 75 TRP A N 1
ATOM 557 C CA . TRP A 1 75 ? 2.639 -0.925 3.351 1.00 98.31 75 TRP A CA 1
ATOM 558 C C . TRP A 1 75 ? 3.397 -1.965 2.521 1.00 98.31 75 TRP A C 1
ATOM 560 O O . TRP A 1 75 ? 4.414 -1.645 1.907 1.00 98.31 75 TRP A O 1
ATOM 570 N N . THR A 1 76 ? 2.838 -3.172 2.401 1.00 98.38 76 THR A N 1
ATOM 571 C CA . THR A 1 76 ? 3.369 -4.240 1.543 1.00 98.38 76 THR A CA 1
ATOM 572 C C . THR A 1 76 ? 3.475 -3.785 0.083 1.00 98.38 76 THR A C 1
ATOM 574 O O . THR A 1 76 ? 4.540 -3.908 -0.521 1.00 98.38 76 THR A O 1
ATOM 577 N N . ALA A 1 77 ? 2.412 -3.188 -0.470 1.00 98.31 77 ALA A N 1
ATOM 578 C CA . ALA A 1 77 ? 2.404 -2.690 -1.848 1.00 98.31 77 ALA A CA 1
ATOM 579 C C . ALA A 1 77 ? 3.438 -1.572 -2.093 1.00 98.31 77 ALA A C 1
ATOM 581 O O . ALA A 1 77 ? 4.114 -1.567 -3.123 1.00 98.31 77 ALA A O 1
ATOM 582 N N . LEU A 1 78 ? 3.611 -0.650 -1.137 1.00 98.56 78 LEU A N 1
ATOM 583 C CA . LEU A 1 78 ? 4.661 0.374 -1.193 1.00 98.56 78 LEU A CA 1
ATOM 584 C C . LEU A 1 78 ? 6.067 -0.241 -1.140 1.00 98.56 78 LEU A C 1
ATOM 586 O O . LEU A 1 78 ? 6.946 0.196 -1.881 1.00 98.56 78 LEU A O 1
ATOM 590 N N . GLY A 1 79 ? 6.274 -1.282 -0.328 1.00 98.12 79 GLY A N 1
ATOM 591 C CA . GLY A 1 79 ? 7.525 -2.044 -0.289 1.00 98.12 79 GLY A CA 1
ATOM 592 C C . GLY A 1 79 ? 7.879 -2.662 -1.646 1.00 98.12 79 GLY A C 1
ATOM 593 O O . GLY A 1 79 ? 9.005 -2.499 -2.121 1.00 98.12 79 GLY A O 1
ATOM 594 N N . THR A 1 80 ? 6.907 -3.293 -2.316 1.00 98.00 80 THR A N 1
ATOM 595 C CA . THR A 1 80 ? 7.078 -3.818 -3.682 1.00 98.00 80 THR A CA 1
ATOM 596 C C . THR A 1 80 ? 7.421 -2.706 -4.676 1.00 98.00 80 THR A C 1
ATOM 598 O O . THR A 1 80 ? 8.388 -2.842 -5.424 1.00 98.00 80 THR A O 1
ATOM 601 N N . LEU A 1 81 ? 6.709 -1.575 -4.643 1.00 98.31 81 LEU A N 1
ATOM 602 C CA . LEU A 1 81 ? 6.952 -0.452 -5.555 1.00 98.31 81 LEU A CA 1
ATOM 603 C C . LEU A 1 81 ? 8.356 0.161 -5.383 1.00 98.31 81 LEU A C 1
ATOM 605 O O . LEU A 1 81 ? 9.017 0.481 -6.370 1.00 98.31 81 LEU A O 1
ATOM 609 N N . ILE A 1 82 ? 8.846 0.285 -4.144 1.00 96.56 82 ILE A N 1
ATOM 610 C CA . ILE A 1 82 ? 10.215 0.750 -3.855 1.00 96.56 82 ILE A CA 1
ATOM 611 C C . ILE A 1 82 ? 11.252 -0.233 -4.421 1.00 96.56 82 ILE A C 1
ATOM 613 O O . ILE A 1 82 ? 12.244 0.187 -5.026 1.00 96.56 82 ILE A O 1
ATOM 617 N N . GLN A 1 83 ? 11.020 -1.541 -4.273 1.00 95.62 83 GLN A N 1
ATOM 618 C CA . GLN A 1 83 ? 11.885 -2.571 -4.848 1.00 95.62 83 GLN A CA 1
ATOM 619 C C . GLN A 1 83 ? 11.900 -2.506 -6.384 1.00 95.62 83 GLN A C 1
ATOM 621 O O . GLN A 1 83 ? 12.976 -2.565 -6.984 1.00 95.62 83 GLN A O 1
ATOM 626 N N . GLU A 1 84 ? 10.740 -2.355 -7.026 1.00 93.75 84 GLU A N 1
ATOM 627 C CA . GLU A 1 84 ? 10.619 -2.210 -8.481 1.00 93.75 84 GLU A CA 1
ATOM 628 C C . GLU A 1 84 ? 11.327 -0.953 -8.996 1.00 93.75 84 GLU A C 1
ATOM 630 O O . GLU A 1 84 ? 12.105 -1.041 -9.950 1.00 93.75 84 GLU A O 1
ATOM 635 N N . TYR A 1 85 ? 11.148 0.188 -8.323 1.00 94.31 85 TYR A N 1
ATOM 636 C CA . TYR A 1 85 ? 11.847 1.433 -8.643 1.00 94.31 85 TYR A CA 1
ATOM 637 C C . TYR A 1 85 ? 13.372 1.261 -8.571 1.00 94.31 85 TYR A C 1
ATOM 639 O O . TYR A 1 85 ? 14.085 1.640 -9.500 1.00 94.31 85 TYR A O 1
ATOM 647 N N . GLY A 1 86 ? 13.886 0.598 -7.528 1.00 92.81 86 GLY A N 1
ATOM 648 C CA . GLY A 1 86 ? 15.316 0.298 -7.401 1.00 92.81 86 GLY A CA 1
ATOM 649 C C . GLY A 1 86 ? 15.863 -0.621 -8.505 1.00 92.81 86 GLY A C 1
ATOM 650 O O . GLY A 1 86 ? 17.022 -0.490 -8.902 1.00 92.81 86 GLY A O 1
ATOM 651 N N . GLN A 1 87 ? 15.046 -1.532 -9.047 1.00 86.69 87 GLN A N 1
ATOM 652 C CA . GLN A 1 87 ? 15.417 -2.341 -10.218 1.00 86.69 87 GLN A CA 1
ATOM 653 C C . GLN A 1 87 ? 15.360 -1.529 -11.519 1.00 86.69 87 GLN A C 1
ATOM 655 O O . GLN A 1 87 ? 16.219 -1.698 -12.387 1.00 86.69 87 GLN A O 1
ATOM 660 N N . LEU A 1 88 ? 14.377 -0.637 -11.663 1.00 90.62 88 LEU A N 1
ATOM 661 C CA . LEU A 1 88 ? 14.255 0.257 -12.813 1.00 90.62 88 LEU A CA 1
ATOM 662 C C . LEU A 1 88 ? 15.434 1.237 -12.886 1.00 90.62 88 LEU A C 1
ATOM 664 O O . LEU A 1 88 ? 16.029 1.382 -13.951 1.00 90.62 88 LEU A O 1
ATOM 668 N N . GLN A 1 89 ? 15.836 1.824 -11.756 1.00 89.31 89 GLN A N 1
ATOM 669 C CA . GLN A 1 89 ? 16.990 2.720 -11.666 1.00 89.31 89 GLN A CA 1
ATOM 670 C C . GLN A 1 89 ? 18.290 2.024 -12.105 1.00 89.31 89 GLN A C 1
ATOM 672 O O . GLN A 1 89 ? 19.023 2.567 -12.927 1.00 89.31 89 GLN A O 1
ATOM 677 N N . LYS A 1 90 ? 18.536 0.783 -11.659 1.00 83.38 90 LYS A N 1
ATOM 678 C CA . LYS A 1 90 ? 19.692 -0.019 -12.111 1.00 83.38 90 LYS A CA 1
ATOM 679 C C . LYS A 1 90 ? 19.644 -0.341 -13.606 1.00 83.38 90 LYS A C 1
ATOM 681 O O . LYS A 1 90 ? 20.677 -0.348 -14.269 1.00 83.38 90 LYS A O 1
ATOM 686 N N . ARG A 1 91 ? 18.457 -0.613 -14.166 1.00 80.81 91 ARG A N 1
ATOM 687 C CA . ARG A 1 91 ? 18.300 -0.804 -15.621 1.00 80.81 91 ARG A CA 1
ATOM 688 C C . ARG A 1 91 ? 18.586 0.480 -16.397 1.00 80.81 91 ARG A C 1
ATOM 690 O O . ARG A 1 91 ? 19.213 0.393 -17.448 1.00 80.81 91 ARG A O 1
ATOM 697 N N . LEU A 1 92 ? 18.170 1.637 -15.881 1.00 81.69 92 LEU A N 1
ATOM 698 C CA . LEU A 1 92 ? 18.442 2.942 -16.486 1.00 81.69 92 LEU A CA 1
ATOM 699 C C . LEU A 1 92 ? 19.942 3.271 -16.463 1.00 81.69 92 LEU A C 1
ATOM 701 O O . LEU A 1 92 ? 20.495 3.615 -17.500 1.00 81.69 92 LEU A O 1
ATOM 705 N N . GLU A 1 93 ? 20.616 3.075 -15.329 1.00 80.69 93 GLU A N 1
ATOM 706 C CA . GLU A 1 93 ? 22.069 3.253 -15.196 1.00 80.69 93 GLU A CA 1
ATOM 707 C C . GLU A 1 93 ? 22.850 2.314 -16.135 1.00 80.69 93 GLU A C 1
ATOM 709 O O . GLU A 1 93 ? 23.768 2.737 -16.839 1.00 80.69 93 GLU A O 1
ATOM 714 N N . ASN A 1 94 ? 22.448 1.042 -16.224 1.00 78.12 94 ASN A N 1
ATOM 715 C CA . ASN A 1 94 ? 23.018 0.107 -17.196 1.00 78.12 94 ASN A CA 1
ATOM 716 C C . ASN A 1 94 ? 22.799 0.589 -18.639 1.00 78.12 94 ASN A C 1
ATOM 718 O O . ASN A 1 94 ? 23.732 0.571 -19.437 1.00 78.12 94 ASN A O 1
ATOM 722 N N . MET A 1 95 ? 21.593 1.048 -18.978 1.00 75.88 95 MET A N 1
ATOM 723 C CA . MET A 1 95 ? 21.253 1.572 -20.305 1.00 75.88 95 MET A CA 1
ATOM 724 C C . MET A 1 95 ? 22.073 2.818 -20.666 1.00 75.88 95 MET A C 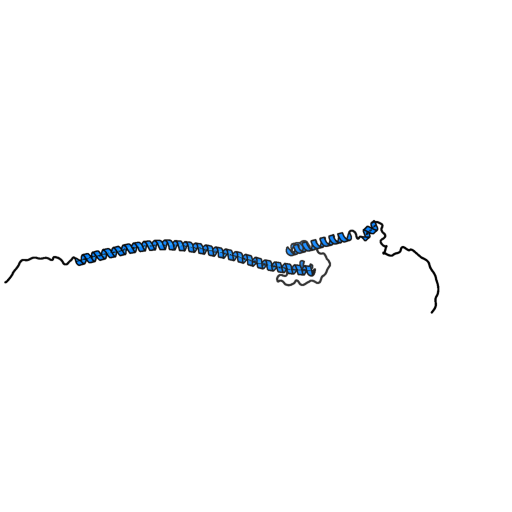1
ATOM 726 O O . MET A 1 95 ? 22.595 2.908 -21.777 1.00 75.88 95 MET A O 1
ATOM 730 N N . GLU A 1 96 ? 22.257 3.740 -19.722 1.00 79.25 96 GLU A N 1
ATOM 731 C CA . GLU A 1 96 ? 23.097 4.925 -19.887 1.00 79.25 96 GLU A CA 1
ATOM 732 C C . GLU A 1 96 ? 24.564 4.543 -20.137 1.00 79.25 96 GLU A C 1
ATOM 734 O O . GLU A 1 96 ? 25.198 5.066 -21.055 1.00 79.25 96 GLU A O 1
ATOM 739 N N . ASN A 1 97 ? 25.092 3.569 -19.388 1.00 77.75 97 ASN A N 1
ATOM 740 C CA . ASN A 1 97 ? 26.440 3.039 -19.591 1.00 77.75 97 ASN A CA 1
ATOM 741 C C . ASN A 1 97 ? 26.604 2.338 -20.952 1.00 77.75 97 ASN A C 1
ATOM 743 O O . ASN A 1 97 ? 27.649 2.487 -21.592 1.00 77.75 97 ASN A O 1
ATOM 747 N N . LEU A 1 98 ? 25.588 1.613 -21.433 1.00 74.81 98 LEU A N 1
ATOM 748 C CA . LEU A 1 98 ? 25.592 1.010 -22.772 1.00 74.81 98 LEU A CA 1
ATOM 749 C C . LEU A 1 98 ? 25.633 2.071 -23.877 1.00 74.81 98 LEU A C 1
ATOM 751 O O . LEU A 1 98 ? 26.432 1.944 -24.806 1.00 74.81 98 LEU A O 1
ATOM 755 N N . LEU A 1 99 ? 24.817 3.122 -23.750 1.00 71.94 99 LEU A N 1
ATOM 756 C CA . LEU A 1 99 ? 24.753 4.239 -24.695 1.00 71.94 99 LEU A CA 1
ATOM 757 C C . LEU A 1 99 ? 26.068 5.031 -24.721 1.00 71.94 99 LEU A C 1
ATOM 759 O O . LEU A 1 99 ? 26.652 5.203 -25.792 1.00 71.94 99 LEU A O 1
ATOM 763 N N . LYS A 1 100 ? 26.582 5.437 -23.550 1.00 72.12 100 LYS A N 1
ATOM 764 C CA . LYS A 1 100 ? 27.851 6.177 -23.405 1.00 72.12 100 LYS A CA 1
ATOM 765 C C . LYS A 1 100 ? 29.035 5.457 -24.051 1.00 72.12 100 LYS A C 1
ATOM 767 O O . LYS A 1 100 ? 29.854 6.096 -24.703 1.00 72.12 100 LYS A O 1
ATOM 772 N N . ASN A 1 101 ? 29.111 4.134 -23.900 1.00 74.06 101 ASN A N 1
ATOM 773 C CA . ASN A 1 101 ? 30.219 3.326 -24.415 1.00 74.06 101 ASN A CA 1
ATOM 774 C C . ASN A 1 101 ? 29.944 2.687 -25.791 1.00 74.06 101 ASN A C 1
ATOM 776 O O . ASN A 1 101 ? 30.758 1.894 -26.256 1.00 74.06 101 ASN A O 1
ATOM 780 N N . ARG A 1 102 ? 28.798 2.975 -26.434 1.00 70.25 102 ARG A N 1
ATOM 781 C CA . ARG A 1 102 ? 28.340 2.335 -27.690 1.00 70.25 102 ARG A CA 1
ATOM 782 C C . ARG A 1 102 ? 28.372 0.791 -27.661 1.00 70.25 102 ARG A C 1
ATOM 784 O O . ARG A 1 102 ? 28.507 0.140 -28.696 1.00 70.25 102 ARG A O 1
ATOM 791 N N . ASN A 1 103 ? 28.213 0.180 -26.485 1.00 67.06 103 ASN A N 1
ATOM 792 C CA . ASN A 1 103 ? 28.358 -1.268 -26.269 1.00 67.06 103 ASN A CA 1
ATOM 793 C C . ASN A 1 103 ? 27.080 -2.057 -26.627 1.00 67.06 103 ASN A C 1
ATOM 795 O O . ASN A 1 103 ? 26.597 -2.897 -25.869 1.00 67.06 103 ASN A O 1
ATOM 799 N N . PHE A 1 104 ? 26.513 -1.792 -27.806 1.00 66.81 104 PHE A N 1
ATOM 800 C CA . PHE A 1 104 ? 25.212 -2.323 -28.237 1.00 66.81 104 PHE A CA 1
ATOM 801 C C . PHE A 1 104 ? 25.167 -3.852 -28.374 1.00 66.81 104 PHE A C 1
ATOM 803 O O . PHE A 1 104 ? 24.108 -4.455 -28.203 1.00 66.81 104 PHE A O 1
ATOM 810 N N . TRP A 1 105 ? 26.316 -4.496 -28.602 1.00 66.31 105 TRP A N 1
ATOM 811 C CA . TRP A 1 105 ? 26.456 -5.957 -28.637 1.00 66.31 105 TRP A CA 1
ATOM 812 C C . TRP A 1 105 ? 26.042 -6.633 -27.314 1.00 66.31 105 TRP A C 1
ATOM 814 O O . TRP A 1 105 ? 25.621 -7.788 -27.337 1.00 66.31 105 TRP A O 1
ATOM 824 N N . ILE A 1 106 ? 26.052 -5.915 -26.181 1.00 64.12 106 ILE A N 1
ATOM 825 C CA . ILE A 1 106 ? 25.569 -6.434 -24.888 1.00 64.12 106 ILE A CA 1
ATOM 826 C C . ILE A 1 106 ? 24.063 -6.739 -24.913 1.00 64.12 106 ILE A C 1
ATOM 828 O O . ILE A 1 106 ? 23.614 -7.624 -24.190 1.00 64.12 106 ILE A O 1
ATOM 832 N N . LEU A 1 107 ? 23.275 -6.111 -25.794 1.00 68.44 107 LEU A N 1
ATOM 833 C CA . LEU A 1 107 ? 21.848 -6.433 -25.933 1.00 68.44 107 LEU A CA 1
ATOM 834 C C . LEU A 1 107 ? 21.587 -7.833 -26.513 1.00 68.44 107 LEU A C 1
ATOM 836 O O . LEU A 1 107 ? 20.469 -8.323 -26.372 1.00 68.44 107 LEU A O 1
ATOM 840 N N . ARG A 1 108 ? 22.596 -8.479 -27.120 1.00 65.88 108 ARG A N 1
ATOM 841 C CA . ARG A 1 108 ? 22.541 -9.875 -27.592 1.00 65.88 108 ARG A CA 1
ATOM 842 C C . ARG A 1 108 ? 22.973 -10.897 -26.532 1.00 65.88 108 ARG A C 1
ATOM 844 O O . ARG A 1 108 ? 22.868 -12.096 -26.769 1.00 65.88 108 ARG A O 1
ATOM 851 N N . LEU A 1 109 ? 23.468 -10.461 -25.371 1.00 60.81 109 LEU A N 1
ATOM 852 C CA . LEU A 1 109 ? 23.883 -11.375 -24.306 1.00 60.81 109 LEU A CA 1
ATOM 853 C C . LEU A 1 109 ? 22.680 -11.773 -23.436 1.00 60.81 109 LEU A C 1
ATOM 855 O O . LEU A 1 109 ? 21.910 -10.898 -23.027 1.00 60.81 109 LEU A O 1
ATOM 859 N N . PRO A 1 110 ? 22.523 -13.068 -23.096 1.00 54.56 110 PRO A N 1
ATOM 860 C CA . PRO A 1 110 ? 21.508 -13.503 -22.144 1.00 54.56 110 PRO A CA 1
ATOM 861 C C . PRO A 1 110 ? 21.655 -12.771 -20.800 1.00 54.56 110 PRO A C 1
ATOM 863 O O . PRO A 1 110 ? 22.785 -12.601 -20.327 1.00 54.56 110 PRO A O 1
ATOM 866 N N . PRO A 1 111 ? 20.553 -12.374 -20.134 1.00 54.59 111 PRO A N 1
ATOM 867 C CA . PRO A 1 111 ? 20.620 -11.803 -18.795 1.00 54.59 111 PRO A CA 1
ATOM 868 C C . PRO A 1 111 ? 21.286 -12.785 -17.820 1.00 54.59 111 PRO A C 1
ATOM 870 O O . PRO A 1 111 ? 20.740 -13.847 -17.520 1.00 54.59 111 PRO A O 1
ATOM 873 N N . GLY A 1 112 ? 22.474 -12.434 -17.319 1.00 55.59 112 GLY A N 1
ATOM 874 C CA . GLY A 1 112 ? 23.209 -13.263 -16.366 1.00 55.59 112 GLY A CA 1
ATOM 875 C C . GLY A 1 112 ? 22.397 -13.469 -15.086 1.00 55.59 112 GLY A C 1
ATOM 876 O O . GLY A 1 112 ? 22.122 -12.511 -14.364 1.00 55.59 112 GLY A O 1
ATOM 877 N N . ALA A 1 113 ? 22.043 -14.722 -14.779 1.00 50.00 113 ALA A N 1
ATOM 878 C CA . ALA A 1 113 ? 21.062 -15.087 -13.745 1.00 50.00 113 ALA A CA 1
ATOM 879 C C . ALA A 1 113 ? 21.405 -14.652 -12.300 1.00 50.00 113 ALA A C 1
ATOM 881 O O . ALA A 1 113 ? 20.606 -14.868 -11.390 1.00 50.00 113 ALA A O 1
ATOM 882 N N . LYS A 1 114 ? 22.593 -14.076 -12.069 1.00 52.03 114 LYS A N 1
ATOM 883 C CA . LYS A 1 114 ? 23.096 -13.630 -10.757 1.00 52.03 114 LYS A CA 1
ATOM 884 C C . LYS A 1 114 ? 23.788 -12.257 -10.785 1.00 52.03 114 LYS A C 1
ATOM 886 O O . LYS A 1 114 ? 24.527 -11.932 -9.864 1.00 52.03 114 LYS A O 1
ATOM 891 N N . GLY A 1 115 ? 23.574 -11.453 -11.831 1.00 51.28 115 GLY A N 1
ATOM 892 C CA . GLY A 1 115 ? 24.233 -10.144 -11.975 1.00 51.28 115 GLY A CA 1
ATOM 893 C C . GLY A 1 115 ? 25.715 -10.215 -12.365 1.00 51.28 115 GLY A C 1
ATOM 894 O O . GLY A 1 115 ? 26.418 -9.212 -12.294 1.00 51.28 115 GLY A O 1
ATOM 895 N N . GLU A 1 116 ? 26.195 -11.386 -12.789 1.00 46.00 116 GLU A N 1
ATOM 896 C CA . GLU A 1 116 ? 27.518 -11.536 -13.396 1.00 46.00 116 GLU A CA 1
ATOM 897 C C . GLU A 1 116 ? 27.566 -10.792 -14.738 1.00 46.00 116 GLU A C 1
ATOM 899 O O . GLU A 1 116 ? 26.682 -10.961 -15.582 1.00 46.00 116 GLU A O 1
ATOM 904 N N . VAL A 1 117 ? 28.607 -9.978 -14.940 1.00 51.91 117 VAL A N 1
ATOM 905 C CA . VAL A 1 117 ? 28.846 -9.280 -16.210 1.00 51.91 117 VAL A CA 1
ATOM 906 C C . VAL A 1 117 ? 29.123 -10.330 -17.294 1.00 51.91 117 VAL A C 1
ATOM 908 O O . VAL A 1 117 ? 30.078 -11.100 -17.140 1.00 51.91 117 VAL A O 1
ATOM 911 N N . PRO A 1 118 ? 28.336 -10.395 -18.387 1.00 54.78 118 PRO A N 1
ATOM 912 C CA . PRO A 1 118 ? 28.547 -11.401 -19.420 1.00 54.78 118 PRO A CA 1
ATOM 913 C C . PRO A 1 118 ? 29.943 -11.275 -20.045 1.00 54.78 118 PRO A C 1
ATOM 915 O O . PRO A 1 118 ? 30.330 -10.208 -20.525 1.00 54.78 118 PRO A O 1
ATOM 918 N N . LYS A 1 119 ? 30.717 -12.368 -20.037 1.00 53.16 119 LYS A N 1
ATOM 919 C CA . LYS A 1 119 ? 32.068 -12.385 -20.617 1.00 53.16 119 LYS A CA 1
ATOM 920 C C . LYS A 1 119 ? 31.998 -12.243 -22.136 1.00 53.16 119 LYS A C 1
ATOM 922 O O . LYS A 1 119 ? 31.348 -13.033 -22.813 1.00 53.16 119 LYS A O 1
ATOM 927 N N . VAL A 1 120 ? 32.700 -11.235 -22.640 1.00 52.19 120 VAL A N 1
ATOM 928 C CA . VAL A 1 120 ? 32.698 -10.805 -24.042 1.00 52.19 120 VAL A CA 1
ATOM 929 C C . VAL A 1 120 ? 33.409 -11.824 -24.937 1.00 52.19 120 VAL A C 1
ATOM 931 O O . VAL A 1 120 ? 34.600 -12.066 -24.729 1.00 52.19 120 VAL A O 1
ATOM 934 N N . PRO A 1 121 ? 32.758 -12.372 -25.976 1.00 49.47 121 PRO A N 1
ATOM 935 C CA . PRO A 1 121 ? 33.467 -12.969 -27.098 1.00 49.47 121 PRO A CA 1
ATOM 936 C C . PRO A 1 121 ? 34.108 -11.843 -27.917 1.00 49.47 121 PRO A C 1
ATOM 938 O O . PRO A 1 121 ? 33.407 -10.975 -28.437 1.00 49.47 121 PRO A O 1
ATOM 941 N N . VAL A 1 122 ? 35.438 -11.842 -28.042 1.00 48.12 122 VAL A N 1
ATOM 942 C CA . VAL A 1 122 ? 36.174 -10.867 -28.868 1.00 48.12 122 VAL A CA 1
ATOM 943 C C . VAL A 1 122 ? 36.008 -11.232 -30.346 1.00 48.12 122 VAL A C 1
ATOM 945 O O . VAL A 1 122 ? 36.890 -11.809 -30.974 1.00 48.12 122 VAL A O 1
ATOM 948 N N . ALA A 1 123 ? 34.835 -10.917 -30.886 1.00 47.94 123 ALA A N 1
ATOM 949 C CA . ALA A 1 123 ? 34.494 -11.041 -32.295 1.00 47.94 123 ALA A CA 1
ATOM 950 C C . ALA A 1 123 ? 33.758 -9.770 -32.736 1.00 47.94 123 ALA A C 1
ATOM 952 O O . ALA A 1 123 ? 32.544 -9.759 -32.936 1.00 47.94 123 ALA A O 1
ATOM 953 N N . PHE A 1 124 ? 34.519 -8.679 -32.861 1.00 45.88 124 PHE A N 1
ATOM 954 C CA . PHE A 1 124 ? 34.077 -7.488 -33.579 1.00 45.88 124 PHE A CA 1
ATOM 955 C C . PHE A 1 124 ? 33.948 -7.873 -35.057 1.00 45.88 124 PHE A C 1
ATOM 957 O O . PHE A 1 124 ? 34.934 -7.901 -35.789 1.00 45.88 124 PHE A O 1
ATOM 964 N N . ASN A 1 125 ? 32.740 -8.239 -35.476 1.00 43.16 125 ASN A N 1
ATOM 965 C CA . ASN A 1 125 ? 32.405 -8.378 -36.883 1.00 43.16 125 ASN A CA 1
ATOM 966 C C . ASN A 1 125 ? 31.261 -7.415 -37.188 1.00 43.16 125 ASN A C 1
ATOM 968 O O . ASN A 1 125 ? 30.284 -7.360 -36.440 1.00 43.16 125 ASN A O 1
ATOM 972 N N . ASP A 1 126 ? 31.381 -6.681 -38.290 1.00 49.00 126 ASP A N 1
ATOM 973 C CA . ASP A 1 126 ? 30.500 -5.573 -38.704 1.00 49.00 126 ASP A CA 1
ATOM 974 C C . ASP A 1 126 ? 29.129 -6.069 -39.233 1.00 49.00 126 ASP A C 1
ATOM 976 O O . ASP A 1 126 ? 28.443 -5.455 -40.050 1.00 49.00 126 ASP A O 1
ATOM 980 N N . ALA A 1 127 ? 28.736 -7.267 -38.795 1.00 46.34 127 ALA A N 1
ATOM 981 C CA . ALA A 1 127 ? 27.657 -8.073 -39.332 1.00 46.34 127 ALA A CA 1
ATOM 982 C C . ALA A 1 127 ? 26.306 -7.691 -38.710 1.00 46.34 127 ALA A C 1
ATOM 984 O O . ALA A 1 127 ? 25.738 -8.410 -37.887 1.00 46.34 127 ALA A O 1
ATOM 985 N N . SER A 1 128 ? 25.761 -6.579 -39.201 1.00 51.41 128 SER A N 1
ATOM 986 C CA . SER A 1 128 ? 24.379 -6.114 -39.030 1.00 51.41 128 SER A CA 1
ATOM 987 C C . SER A 1 128 ? 23.956 -5.653 -37.623 1.00 51.41 128 SER A C 1
ATOM 989 O O . SER A 1 128 ? 24.049 -6.348 -36.608 1.00 51.41 128 SER A O 1
ATOM 991 N N . PHE A 1 129 ? 23.348 -4.468 -37.592 1.00 57.62 129 PHE A N 1
ATOM 992 C CA . PHE A 1 129 ? 22.683 -3.882 -36.424 1.00 57.62 129 PHE A CA 1
ATOM 993 C C . PHE A 1 129 ? 21.318 -4.525 -36.102 1.00 57.62 129 PHE A C 1
ATOM 995 O O . PHE A 1 129 ? 20.560 -3.972 -35.314 1.00 57.62 129 PHE A O 1
ATOM 1002 N N . ASN A 1 130 ? 20.967 -5.671 -36.693 1.00 65.62 130 ASN A N 1
ATOM 1003 C CA . ASN A 1 130 ? 19.610 -6.220 -36.633 1.00 65.62 130 ASN A CA 1
ATOM 1004 C C . ASN A 1 130 ? 19.545 -7.517 -35.815 1.00 65.62 130 ASN A C 1
ATOM 1006 O O . ASN A 1 130 ? 20.491 -8.304 -35.798 1.00 65.62 130 ASN A O 1
ATOM 1010 N N . PHE A 1 131 ? 18.428 -7.736 -35.126 1.00 73.12 131 PHE A N 1
ATOM 1011 C CA . PHE A 1 131 ? 18.105 -9.018 -34.496 1.00 73.12 131 PHE A CA 1
ATOM 1012 C C . PHE A 1 131 ? 17.368 -9.910 -35.502 1.00 73.12 131 PHE A C 1
ATOM 1014 O O . PHE A 1 131 ? 16.546 -9.413 -36.274 1.00 73.12 131 PHE A O 1
ATOM 1021 N N . SER A 1 132 ? 17.616 -11.219 -35.472 1.00 79.12 132 SER A N 1
ATOM 1022 C CA . SER A 1 132 ? 16.725 -12.191 -36.118 1.00 79.12 132 SER A CA 1
ATOM 1023 C C . SER A 1 132 ? 15.356 -12.226 -35.423 1.00 79.12 132 SER A C 1
ATOM 1025 O O . SER A 1 132 ? 15.202 -11.755 -34.295 1.00 79.12 132 SER A O 1
ATOM 1027 N N . GLU A 1 133 ? 14.338 -12.794 -36.075 1.00 77.88 133 GLU A N 1
ATOM 1028 C CA . GLU A 1 133 ? 12.979 -12.849 -35.512 1.00 77.88 133 GLU A CA 1
ATOM 1029 C C . GLU A 1 133 ? 12.914 -13.653 -34.197 1.00 77.88 133 GLU A C 1
ATOM 1031 O O . GLU A 1 133 ? 12.156 -13.310 -33.288 1.00 77.88 133 GLU A O 1
ATOM 1036 N N . GLU A 1 134 ? 13.727 -14.705 -34.075 1.00 77.75 134 GLU A N 1
ATOM 1037 C CA . GLU A 1 134 ? 13.808 -15.548 -32.879 1.00 77.75 134 GLU A CA 1
ATOM 1038 C C . GLU A 1 134 ? 14.530 -14.832 -31.726 1.00 77.75 134 GLU A C 1
ATOM 1040 O O . GLU A 1 134 ? 13.986 -14.744 -30.621 1.00 77.75 134 GLU A O 1
ATOM 1045 N N . GLU A 1 135 ? 15.686 -14.211 -31.997 1.00 76.69 135 GLU A N 1
ATOM 1046 C CA . GLU A 1 135 ? 16.375 -13.355 -31.022 1.00 76.69 135 GLU A CA 1
ATOM 1047 C C . GLU A 1 135 ? 15.460 -12.215 -30.556 1.00 76.69 135 GLU A C 1
ATOM 1049 O O . GLU A 1 135 ? 15.294 -12.012 -29.354 1.00 76.69 135 GLU A O 1
ATOM 1054 N N . TRP A 1 136 ? 14.798 -11.518 -31.486 1.00 81.25 136 TRP A N 1
ATOM 1055 C CA . TRP A 1 136 ? 13.872 -10.427 -31.183 1.00 81.25 136 TRP A CA 1
ATOM 1056 C C . TRP A 1 136 ? 12.729 -10.870 -30.266 1.00 81.25 136 TRP A C 1
ATOM 1058 O O . TRP A 1 136 ? 12.405 -10.162 -29.313 1.00 81.25 136 TRP A O 1
ATOM 1068 N N . LYS A 1 137 ? 12.142 -12.053 -30.492 1.00 82.06 137 LYS A N 1
ATOM 1069 C CA . LYS A 1 137 ? 11.112 -12.622 -29.604 1.00 82.06 137 LYS A CA 1
ATOM 1070 C C . LYS A 1 137 ? 11.651 -12.904 -28.199 1.00 82.06 137 LYS A C 1
ATOM 1072 O O . LYS A 1 137 ? 10.928 -12.659 -27.235 1.00 82.06 137 LYS A O 1
ATOM 1077 N N . SER A 1 138 ? 12.901 -13.360 -28.082 1.00 78.75 138 SER A N 1
ATOM 1078 C CA . SER A 1 138 ? 13.557 -13.650 -26.796 1.00 78.75 138 SER A CA 1
ATOM 1079 C C . SER A 1 138 ? 13.993 -12.415 -25.992 1.00 78.75 138 SER A C 1
ATOM 1081 O O . SER A 1 138 ? 14.248 -12.527 -24.792 1.00 78.75 138 SER A O 1
ATOM 1083 N N . LEU A 1 139 ? 14.063 -11.231 -26.614 1.00 78.25 139 LEU A N 1
ATOM 1084 C CA . LEU A 1 139 ? 14.400 -9.989 -25.915 1.00 78.25 139 LEU A CA 1
ATOM 1085 C C . LEU A 1 139 ? 13.320 -9.588 -24.901 1.00 78.25 139 LEU A C 1
ATOM 1087 O O . LEU A 1 139 ? 12.118 -9.640 -25.176 1.00 78.25 139 LEU A O 1
ATOM 1091 N N . ASN A 1 140 ? 13.759 -9.054 -23.760 1.00 81.44 140 ASN A N 1
ATOM 1092 C CA . ASN A 1 140 ? 12.870 -8.360 -22.832 1.00 81.44 140 ASN A CA 1
ATOM 1093 C C . ASN A 1 140 ? 12.369 -7.043 -23.450 1.00 81.44 140 ASN A C 1
ATOM 1095 O O . ASN 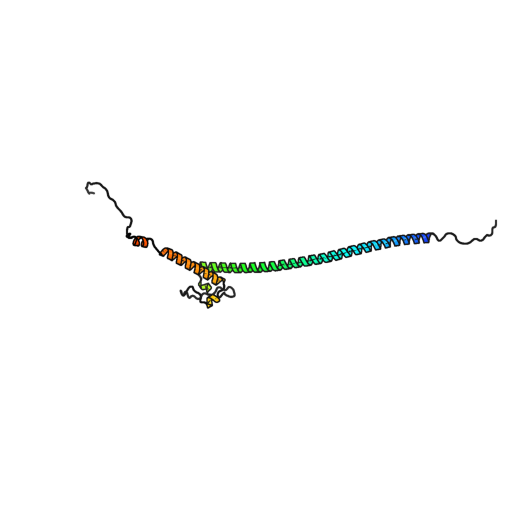A 1 140 ? 13.093 -6.394 -24.207 1.00 81.44 140 ASN A O 1
ATOM 1099 N N . GLU A 1 141 ? 11.179 -6.578 -23.058 1.00 82.00 141 GLU A N 1
ATOM 1100 C CA . GLU A 1 141 ? 10.590 -5.345 -23.613 1.00 82.00 141 GLU A CA 1
ATOM 1101 C C . GLU A 1 141 ? 11.486 -4.105 -23.471 1.00 82.00 141 GLU A C 1
ATOM 1103 O O . GLU A 1 141 ? 11.546 -3.288 -24.386 1.00 82.00 141 GLU A O 1
ATOM 1108 N N . TRP A 1 142 ? 12.268 -3.997 -22.391 1.00 78.81 142 TRP A N 1
ATOM 1109 C CA . TRP A 1 142 ? 13.218 -2.890 -22.221 1.00 78.81 142 TRP A CA 1
ATOM 1110 C C . TRP A 1 142 ? 14.355 -2.901 -23.263 1.00 78.81 142 TRP A C 1
ATOM 1112 O O . TRP A 1 142 ? 14.828 -1.838 -23.659 1.00 78.81 142 TRP A O 1
ATOM 1122 N N . GLN A 1 143 ? 14.777 -4.081 -23.739 1.00 78.12 143 GLN A N 1
ATOM 1123 C CA . GLN A 1 143 ? 15.796 -4.219 -24.791 1.00 78.12 143 GLN A CA 1
ATOM 1124 C C . GLN A 1 143 ? 15.204 -3.860 -26.158 1.00 78.12 143 GLN A C 1
ATOM 1126 O O . GLN A 1 143 ? 15.853 -3.169 -26.944 1.00 78.12 143 GLN A O 1
ATOM 1131 N N . LYS A 1 144 ? 13.956 -4.275 -26.420 1.00 83.31 144 LYS A N 1
ATOM 1132 C CA . LYS A 1 144 ? 13.214 -3.926 -27.643 1.00 83.31 144 LYS A CA 1
ATOM 1133 C C . LYS A 1 144 ? 12.958 -2.423 -27.744 1.00 83.31 144 LYS A C 1
ATOM 1135 O O . LYS A 1 144 ? 13.115 -1.853 -28.820 1.00 83.31 144 LYS A O 1
ATOM 1140 N N . GLU A 1 145 ? 12.583 -1.780 -26.640 1.00 82.81 145 GLU A N 1
ATOM 1141 C CA . GLU A 1 145 ? 12.331 -0.336 -26.602 1.00 82.81 145 GLU A CA 1
ATOM 1142 C C . GLU A 1 145 ? 13.610 0.474 -26.831 1.00 82.81 145 GLU A C 1
ATOM 1144 O O . GLU A 1 145 ? 13.641 1.344 -27.700 1.00 82.81 145 GLU A O 1
ATOM 1149 N N . LEU A 1 146 ? 14.701 0.118 -26.144 1.00 76.88 146 LEU A N 1
ATOM 1150 C CA . LEU A 1 146 ? 16.013 0.719 -26.380 1.00 76.88 146 LEU A CA 1
ATOM 1151 C C . LEU A 1 146 ? 16.451 0.565 -27.844 1.00 76.88 146 LEU A C 1
ATOM 1153 O O . LEU A 1 146 ? 16.902 1.530 -28.458 1.00 76.88 146 LEU A O 1
ATOM 1157 N N . TYR A 1 147 ? 16.275 -0.626 -28.423 1.00 79.12 147 TYR A N 1
ATOM 1158 C CA . TYR A 1 147 ? 16.585 -0.869 -29.828 1.00 79.12 147 TYR A CA 1
ATOM 1159 C C . TYR A 1 147 ? 15.768 0.023 -30.773 1.00 79.12 147 TYR A C 1
ATOM 1161 O O . TYR A 1 147 ? 16.346 0.673 -31.643 1.00 79.12 147 TYR A O 1
ATOM 1169 N N . ARG A 1 148 ? 14.442 0.117 -30.574 1.00 82.75 148 ARG A N 1
ATOM 1170 C CA . ARG A 1 148 ? 13.573 1.025 -31.346 1.00 82.75 148 ARG A CA 1
ATOM 1171 C C . ARG A 1 148 ? 14.059 2.472 -31.267 1.00 82.75 148 ARG A C 1
ATOM 1173 O O . ARG A 1 148 ? 14.137 3.136 -32.297 1.00 82.75 148 ARG A O 1
ATOM 1180 N N . HIS A 1 149 ? 14.411 2.942 -30.071 1.00 79.38 149 HIS A N 1
ATOM 1181 C CA . HIS A 1 149 ? 14.879 4.309 -29.854 1.00 79.38 149 HIS A CA 1
ATOM 1182 C C . HIS A 1 149 ? 16.203 4.595 -30.583 1.00 79.38 149 HIS A C 1
ATOM 1184 O O . HIS A 1 149 ? 16.321 5.609 -31.268 1.00 79.38 149 HIS A O 1
ATOM 1190 N N . ILE A 1 150 ? 17.177 3.679 -30.497 1.00 72.00 150 ILE A N 1
ATOM 1191 C CA . ILE A 1 150 ? 18.467 3.799 -31.198 1.00 72.00 150 ILE A CA 1
ATOM 1192 C C . ILE A 1 150 ? 18.265 3.788 -32.715 1.00 72.00 150 ILE A C 1
ATOM 1194 O O . ILE A 1 150 ? 18.800 4.649 -33.409 1.00 72.00 150 ILE A O 1
ATOM 1198 N N . MET A 1 151 ? 17.473 2.848 -33.241 1.00 74.44 151 MET A N 1
ATOM 1199 C CA . MET A 1 151 ? 17.218 2.770 -34.681 1.00 74.44 151 MET A CA 1
ATOM 1200 C C . MET A 1 151 ? 16.511 4.032 -35.187 1.00 74.44 151 MET A C 1
ATOM 1202 O O . MET A 1 151 ? 16.908 4.565 -36.219 1.00 74.44 151 MET A O 1
ATOM 1206 N N . LYS A 1 152 ? 15.538 4.573 -34.437 1.00 75.56 152 LYS A N 1
ATOM 1207 C CA . LYS A 1 152 ? 14.889 5.857 -34.748 1.00 75.56 152 LYS A CA 1
ATOM 1208 C C . LYS A 1 152 ? 15.897 7.009 -34.805 1.00 75.56 152 LYS A C 1
ATOM 1210 O O . LYS A 1 152 ? 15.925 7.718 -35.806 1.00 75.56 152 LYS A O 1
ATOM 1215 N N . GLY A 1 153 ? 16.757 7.148 -33.794 1.00 72.06 153 GLY A N 1
ATOM 1216 C CA . GLY A 1 153 ? 17.803 8.177 -33.771 1.00 72.06 153 GLY A CA 1
ATOM 1217 C C . GLY A 1 153 ? 18.816 8.037 -34.916 1.00 72.06 153 GLY A C 1
ATOM 1218 O O . GLY A 1 153 ? 19.226 9.037 -35.497 1.00 72.06 153 GLY A O 1
ATOM 1219 N N . ASN A 1 154 ? 19.164 6.805 -35.305 1.00 67.00 154 ASN A N 1
ATOM 1220 C CA . ASN A 1 154 ? 20.014 6.547 -36.470 1.00 67.00 154 ASN A CA 1
ATOM 1221 C C . ASN A 1 154 ? 19.329 6.965 -37.783 1.00 67.00 154 ASN A C 1
ATOM 1223 O O . ASN A 1 154 ? 19.968 7.608 -38.611 1.00 67.00 154 ASN A O 1
ATOM 1227 N N . TYR A 1 155 ? 18.042 6.650 -37.974 1.00 65.81 155 TYR A N 1
ATOM 1228 C CA . TYR A 1 155 ? 17.288 7.110 -39.148 1.00 65.81 155 TYR A CA 1
ATOM 1229 C C . TYR A 1 155 ? 17.181 8.640 -39.193 1.00 65.81 155 TYR A C 1
ATOM 1231 O O . TYR A 1 155 ? 17.424 9.229 -40.241 1.00 65.81 155 TYR A O 1
ATOM 1239 N N . GLU A 1 156 ? 16.888 9.294 -38.067 1.00 75.31 156 GLU A N 1
ATOM 1240 C CA . GLU A 1 156 ? 16.836 10.761 -37.968 1.00 75.31 156 GLU A CA 1
ATOM 1241 C C . GLU A 1 156 ? 18.197 11.407 -38.280 1.00 75.31 156 GLU A C 1
ATOM 1243 O O . GLU A 1 156 ? 18.255 12.391 -39.017 1.00 75.31 156 GLU A O 1
ATOM 1248 N N . ALA A 1 157 ? 19.301 10.826 -37.799 1.00 71.19 157 ALA A N 1
ATOM 1249 C CA . ALA A 1 157 ? 20.653 11.289 -38.108 1.00 71.19 157 ALA A CA 1
ATOM 1250 C C . ALA A 1 157 ? 21.021 11.106 -39.592 1.00 71.19 157 ALA A C 1
ATOM 1252 O O . ALA A 1 157 ? 21.596 12.013 -40.190 1.00 71.19 157 ALA A O 1
ATOM 1253 N N . VAL A 1 158 ? 20.660 9.970 -40.201 1.00 69.81 158 VAL A N 1
ATOM 1254 C CA . VAL A 1 158 ? 20.883 9.717 -41.636 1.00 69.81 158 VAL A CA 1
ATOM 1255 C C . VAL A 1 158 ? 20.068 10.684 -42.496 1.00 69.81 158 VAL A C 1
ATOM 1257 O O . VAL A 1 158 ? 20.625 11.265 -43.419 1.00 69.81 158 VAL A O 1
ATOM 1260 N N . ILE A 1 159 ? 18.797 10.933 -42.162 1.00 67.69 159 ILE A N 1
ATOM 1261 C CA . ILE A 1 159 ? 17.941 11.907 -42.864 1.00 67.69 159 ILE A CA 1
ATOM 1262 C C . ILE A 1 159 ? 18.489 13.338 -42.716 1.00 67.69 159 ILE A C 1
ATOM 1264 O O . ILE A 1 159 ? 18.504 14.097 -43.680 1.00 67.69 159 ILE A O 1
ATOM 1268 N N . SER A 1 160 ? 18.982 13.709 -41.530 1.00 65.12 160 SER A N 1
ATOM 1269 C CA . SER A 1 160 ? 19.610 15.020 -41.295 1.00 65.12 160 SER A CA 1
ATOM 1270 C C . SER A 1 160 ? 20.907 15.202 -42.098 1.00 65.12 160 SER A C 1
ATOM 1272 O O . SER A 1 160 ? 21.176 16.278 -42.629 1.00 65.12 160 SER A O 1
ATOM 1274 N N . MET A 1 161 ? 21.695 14.133 -42.243 1.00 62.88 161 MET A N 1
ATOM 1275 C CA . MET A 1 161 ? 22.908 14.133 -43.060 1.00 62.88 161 MET A CA 1
ATOM 1276 C C . MET A 1 161 ? 22.586 14.186 -44.562 1.00 62.88 161 MET A C 1
ATOM 1278 O O . MET A 1 161 ? 23.230 14.933 -45.291 1.00 62.88 161 MET A O 1
ATOM 1282 N N . ASP A 1 162 ? 21.557 13.468 -45.015 1.00 60.84 162 ASP A N 1
ATOM 1283 C CA . ASP A 1 162 ? 21.052 13.521 -46.394 1.00 60.84 162 ASP A CA 1
ATOM 1284 C C . ASP A 1 162 ? 20.539 14.928 -46.755 1.00 60.84 162 ASP A C 1
ATOM 1286 O O . ASP A 1 162 ? 20.858 15.460 -47.819 1.00 60.84 162 ASP A O 1
ATOM 1290 N N . ALA A 1 163 ? 19.858 15.606 -45.824 1.00 58.88 163 ALA A N 1
ATOM 1291 C CA . ALA A 1 163 ? 19.448 17.004 -45.980 1.00 58.88 163 ALA A CA 1
ATOM 1292 C C . ALA A 1 163 ? 20.639 17.978 -46.096 1.00 58.88 163 ALA A C 1
ATOM 1294 O O . ALA A 1 163 ? 20.561 18.942 -46.854 1.00 58.88 163 ALA A O 1
ATOM 1295 N N . ALA A 1 164 ? 21.753 17.716 -45.400 1.00 56.44 164 ALA A N 1
ATOM 1296 C CA . ALA A 1 164 ? 22.986 18.502 -45.522 1.00 56.44 164 ALA A CA 1
ATOM 1297 C C . ALA A 1 164 ? 23.775 18.209 -46.818 1.00 56.44 164 ALA A C 1
ATOM 1299 O O . ALA A 1 164 ? 24.541 19.054 -47.278 1.00 56.44 164 ALA A O 1
ATOM 1300 N N . ILE A 1 165 ? 23.590 17.027 -47.416 1.00 58.38 165 ILE A N 1
ATOM 1301 C CA . ILE A 1 165 ? 24.237 16.609 -48.673 1.00 58.38 165 ILE A CA 1
ATOM 1302 C C . ILE A 1 165 ? 23.399 17.006 -49.905 1.00 58.38 165 ILE A C 1
ATOM 1304 O O . ILE A 1 165 ? 23.954 17.211 -50.984 1.00 58.38 165 ILE A O 1
ATOM 1308 N N . SER A 1 166 ? 22.080 17.173 -49.755 1.00 56.62 166 SER A N 1
ATOM 1309 C CA . SER A 1 166 ? 21.117 17.357 -50.857 1.00 56.62 166 SER A CA 1
ATOM 1310 C C . SER A 1 166 ? 21.294 18.621 -51.712 1.00 56.62 166 SER A C 1
ATOM 1312 O O . SER A 1 166 ? 20.686 18.703 -52.779 1.00 56.62 166 SER A O 1
ATOM 1314 N N . LYS A 1 167 ? 22.125 19.583 -51.290 1.00 58.00 167 LYS A N 1
ATOM 1315 C CA . LYS A 1 167 ? 22.821 20.531 -52.180 1.00 58.00 167 LYS A CA 1
ATOM 1316 C C . LYS A 1 167 ? 23.923 21.266 -51.399 1.00 58.00 167 LYS A C 1
ATOM 1318 O O . LYS A 1 167 ? 23.590 22.157 -50.623 1.00 58.00 167 LYS A O 1
ATOM 1323 N N . PRO A 1 168 ? 25.221 20.950 -51.575 1.00 60.25 168 PRO A N 1
ATOM 1324 C CA . PRO A 1 168 ? 26.271 21.865 -51.138 1.00 60.25 168 PRO A CA 1
ATOM 1325 C C . PRO A 1 168 ? 26.200 23.137 -51.996 1.00 60.25 168 PRO A C 1
ATOM 1327 O O . PRO A 1 168 ? 26.011 23.029 -53.208 1.00 60.25 168 PRO A O 1
ATOM 1330 N N . ASP A 1 169 ? 26.408 24.320 -51.407 1.00 59.28 169 ASP A N 1
ATOM 1331 C CA . ASP A 1 169 ? 26.288 25.616 -52.113 1.00 59.28 169 ASP A CA 1
ATOM 1332 C C . ASP A 1 169 ? 27.174 25.727 -53.373 1.00 59.28 169 ASP A C 1
ATOM 1334 O O . ASP A 1 169 ? 26.886 26.470 -54.311 1.00 59.28 169 ASP A O 1
ATOM 1338 N N . LEU A 1 170 ? 28.247 24.933 -53.428 1.00 59.31 170 LEU A N 1
ATOM 1339 C CA . LEU A 1 170 ? 29.101 24.774 -54.605 1.00 59.31 170 LEU A CA 1
ATOM 1340 C C . LEU A 1 170 ? 28.344 24.191 -55.813 1.00 59.31 170 LEU A C 1
ATOM 1342 O O . LEU A 1 170 ? 28.534 24.662 -56.929 1.00 59.31 170 LEU A O 1
ATOM 1346 N N . LEU A 1 171 ? 27.468 23.198 -55.613 1.00 59.84 171 LEU A N 1
ATOM 1347 C CA . LEU A 1 171 ? 26.688 22.596 -56.702 1.00 59.84 171 LEU A CA 1
ATOM 1348 C C . LEU A 1 171 ? 25.592 23.537 -57.218 1.00 59.84 171 LEU A C 1
ATOM 1350 O O . LEU A 1 171 ? 25.327 23.535 -58.417 1.00 59.84 171 LEU A O 1
ATOM 1354 N N . SER A 1 172 ? 24.986 24.365 -56.360 1.00 63.75 172 SER A N 1
ATOM 1355 C CA . SER A 1 172 ? 24.042 25.398 -56.811 1.00 63.75 172 SER A CA 1
ATOM 1356 C C . SER A 1 172 ? 24.734 26.509 -57.602 1.00 63.75 172 SER A C 1
ATOM 1358 O O . SER A 1 172 ? 24.209 26.874 -58.649 1.00 63.75 172 SER A O 1
ATOM 1360 N N . ARG A 1 173 ? 25.914 26.995 -57.181 1.00 62.06 173 ARG A N 1
ATOM 1361 C CA . ARG A 1 173 ? 26.694 27.982 -57.963 1.00 62.06 173 ARG A CA 1
ATOM 1362 C C . ARG A 1 173 ? 27.091 27.450 -59.344 1.00 62.06 173 ARG A C 1
ATOM 1364 O O . ARG A 1 173 ? 26.899 28.141 -60.342 1.00 62.06 173 ARG A O 1
ATOM 1371 N N . ILE A 1 174 ? 27.540 26.192 -59.416 1.00 62.97 174 ILE A N 1
ATOM 1372 C CA . ILE A 1 174 ? 27.891 25.527 -60.682 1.00 62.97 174 ILE A CA 1
ATOM 1373 C C . ILE A 1 174 ? 26.660 25.359 -61.596 1.00 62.97 174 ILE A C 1
ATOM 1375 O O . ILE A 1 174 ? 26.755 25.621 -62.792 1.00 6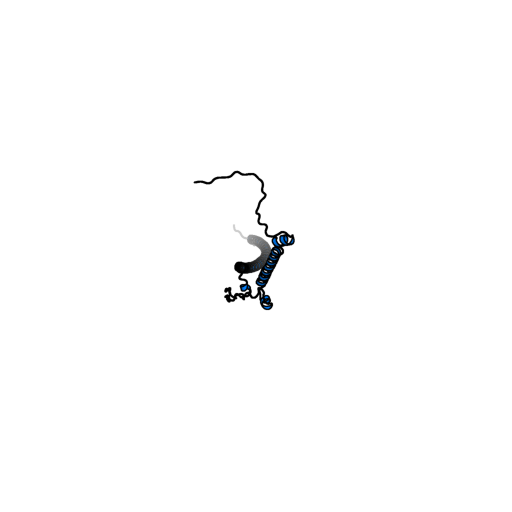2.97 174 ILE A O 1
ATOM 1379 N N . GLU A 1 175 ? 25.486 24.985 -61.066 1.00 65.69 175 GLU A N 1
ATOM 1380 C CA . GLU A 1 175 ? 24.238 24.938 -61.858 1.00 65.69 175 GLU A CA 1
ATOM 1381 C C . GLU A 1 175 ? 23.763 26.323 -62.332 1.00 65.69 175 GLU A C 1
ATOM 1383 O O . GLU A 1 175 ? 23.101 26.421 -63.366 1.00 65.69 175 GLU A O 1
ATOM 1388 N N . GLN A 1 176 ? 24.100 27.393 -61.604 1.00 71.06 176 GLN A N 1
ATOM 1389 C CA . GLN A 1 176 ? 23.791 28.775 -61.985 1.00 71.06 176 GLN A CA 1
ATOM 1390 C C . GLN A 1 176 ? 24.773 29.364 -63.014 1.00 71.06 176 GLN A C 1
ATOM 1392 O O . GLN A 1 176 ? 24.526 30.457 -63.524 1.00 71.06 176 GLN A O 1
ATOM 1397 N N . GLY A 1 177 ? 25.839 28.632 -63.358 1.00 61.06 177 GLY A N 1
ATOM 1398 C CA . GLY A 1 177 ? 26.848 29.046 -64.333 1.00 61.06 177 GLY A CA 1
ATOM 1399 C C . GLY A 1 177 ? 27.938 29.964 -63.773 1.00 61.06 177 GLY A C 1
ATOM 1400 O O . GLY A 1 177 ? 28.620 30.618 -64.558 1.00 61.06 177 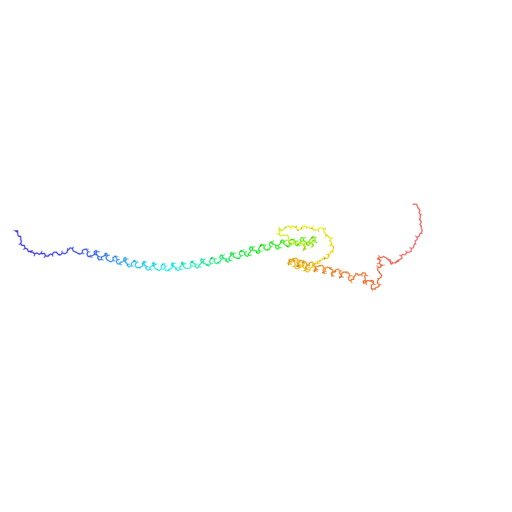GLY A O 1
ATOM 1401 N N . GLU A 1 178 ? 28.108 30.032 -62.450 1.00 64.31 178 GLU A N 1
ATOM 1402 C CA . GLU A 1 178 ? 29.245 30.726 -61.838 1.00 64.31 178 GLU A CA 1
ATOM 1403 C C . GLU A 1 178 ? 30.480 29.818 -61.797 1.00 64.31 178 GLU A C 1
ATOM 1405 O O . GLU A 1 178 ? 30.425 28.698 -61.280 1.00 64.31 178 GLU A O 1
ATOM 1410 N N . ASP A 1 179 ? 31.615 30.320 -62.291 1.00 56.94 179 ASP A N 1
ATOM 1411 C CA . ASP A 1 179 ? 32.886 29.605 -62.202 1.00 56.94 179 ASP A CA 1
ATOM 1412 C C . ASP A 1 179 ? 33.333 29.453 -60.731 1.00 56.94 179 ASP A C 1
ATOM 1414 O O . ASP A 1 179 ? 33.339 30.426 -59.969 1.00 56.94 179 ASP A O 1
ATOM 1418 N N . PRO A 1 180 ? 33.760 28.250 -60.302 1.00 54.47 180 PRO A N 1
ATOM 1419 C CA . PRO A 1 180 ? 34.090 27.973 -58.904 1.00 54.47 180 PRO A CA 1
ATOM 1420 C C . PRO A 1 180 ? 35.448 28.542 -58.457 1.00 54.47 180 PRO A C 1
ATOM 1422 O O . PRO A 1 180 ? 35.826 28.343 -57.306 1.00 54.47 180 PRO A O 1
ATOM 1425 N N . ASN A 1 181 ? 36.190 29.211 -59.347 1.00 57.28 181 ASN A N 1
ATOM 1426 C CA . ASN A 1 181 ? 37.571 29.646 -59.125 1.00 57.28 181 ASN A CA 1
ATOM 1427 C C . ASN A 1 181 ? 37.766 31.149 -59.388 1.00 57.28 181 ASN A C 1
ATOM 1429 O O . ASN A 1 181 ? 38.572 31.547 -60.229 1.00 57.28 181 ASN A O 1
ATOM 1433 N N . VAL A 1 182 ? 37.027 31.970 -58.643 1.00 46.66 182 VAL A N 1
ATOM 1434 C CA . VAL A 1 182 ? 37.412 33.359 -58.373 1.00 46.66 182 VAL A CA 1
ATOM 1435 C C . VAL A 1 182 ? 37.806 33.421 -56.901 1.00 46.66 182 VAL A C 1
ATOM 1437 O O . VAL A 1 182 ? 36.950 33.471 -56.020 1.00 46.66 182 VAL A O 1
ATOM 1440 N N . GLU A 1 183 ? 39.110 33.330 -56.647 1.00 48.97 183 GLU A N 1
ATOM 1441 C CA . GLU A 1 183 ? 39.693 33.845 -55.409 1.00 48.97 183 GLU A CA 1
ATOM 1442 C C . GLU A 1 183 ? 39.594 35.379 -55.451 1.00 48.97 183 GLU A C 1
ATOM 1444 O O . GLU A 1 183 ? 39.778 35.976 -56.512 1.00 48.97 183 GLU A O 1
ATOM 1449 N N . ASP A 1 184 ? 39.296 36.022 -54.320 1.00 51.56 184 ASP A N 1
ATOM 1450 C CA . ASP A 1 184 ? 39.275 37.487 -54.219 1.00 51.56 184 ASP A CA 1
ATOM 1451 C C . ASP A 1 184 ? 40.707 38.058 -54.334 1.00 51.56 184 ASP A C 1
ATOM 1453 O O . ASP A 1 184 ? 41.413 38.201 -53.332 1.00 51.56 184 ASP A O 1
ATOM 1457 N N . GLN A 1 185 ? 41.142 38.354 -55.564 1.00 39.91 185 GLN A N 1
ATOM 1458 C CA . GLN A 1 185 ? 42.346 39.122 -55.924 1.00 39.91 185 GLN A CA 1
ATOM 1459 C C . GLN A 1 185 ? 42.304 39.456 -57.430 1.00 39.91 185 GLN A C 1
ATOM 1461 O O . GLN A 1 185 ? 42.116 38.553 -58.240 1.00 39.91 185 GLN A O 1
ATOM 1466 N N . ASP A 1 186 ? 42.509 40.684 -57.905 1.00 45.12 186 ASP A N 1
ATOM 1467 C CA . ASP A 1 186 ? 42.498 42.021 -57.284 1.00 45.12 186 ASP A CA 1
ATOM 1468 C C . ASP A 1 186 ? 42.261 43.041 -58.437 1.00 45.12 186 ASP A C 1
ATOM 1470 O O . ASP A 1 186 ? 41.909 42.647 -59.551 1.00 45.12 186 ASP A O 1
ATOM 1474 N N . ASP A 1 187 ? 42.527 44.323 -58.185 1.00 44.09 187 ASP A N 1
ATOM 1475 C CA . ASP A 1 187 ? 42.862 45.382 -59.148 1.00 44.09 187 ASP A CA 1
ATOM 1476 C C . ASP A 1 187 ? 41.724 46.161 -59.845 1.00 44.09 187 ASP A C 1
ATOM 1478 O O . ASP A 1 187 ? 40.966 45.682 -60.690 1.00 44.09 187 ASP A O 1
ATOM 1482 N N . SER A 1 188 ? 41.741 47.475 -59.596 1.00 39.56 188 SER A N 1
ATOM 1483 C CA . SER A 1 188 ? 41.417 48.489 -60.605 1.00 39.56 188 SER A CA 1
ATOM 1484 C C . SER A 1 188 ? 42.388 49.668 -60.465 1.00 39.56 188 SER A C 1
ATOM 1486 O O . SER A 1 188 ? 42.528 50.254 -59.391 1.00 39.56 188 SER A O 1
ATOM 1488 N N . GLU A 1 189 ? 43.099 49.962 -61.553 1.00 46.84 189 GLU A N 1
ATOM 1489 C CA . GLU A 1 189 ? 44.233 50.892 -61.654 1.00 46.84 189 GLU A CA 1
ATOM 1490 C C . GLU A 1 189 ? 43.847 52.386 -61.545 1.00 46.84 189 GLU A C 1
ATOM 1492 O O . GLU A 1 189 ? 42.682 52.753 -61.705 1.00 46.84 189 GLU A O 1
ATOM 1497 N N . GLY A 1 190 ? 44.845 53.287 -61.437 1.00 35.84 190 GLY A N 1
ATOM 1498 C CA . GLY A 1 190 ? 44.646 54.666 -61.925 1.00 35.84 190 GLY A CA 1
ATOM 1499 C C . GLY A 1 190 ? 45.642 55.779 -61.547 1.00 35.84 190 GLY A C 1
ATOM 1500 O O . GLY A 1 190 ? 45.264 56.674 -60.801 1.00 35.84 190 GLY A O 1
ATOM 1501 N N . GLY A 1 191 ? 46.828 55.823 -62.177 1.00 36.34 191 GLY A N 1
ATOM 1502 C CA . GLY A 1 191 ? 47.642 57.054 -62.359 1.00 36.34 191 GLY A CA 1
ATOM 1503 C C . GLY A 1 191 ? 48.501 57.547 -61.166 1.00 36.34 191 GLY A C 1
ATOM 1504 O O . GLY A 1 191 ? 48.208 57.256 -60.017 1.00 36.34 191 GLY A O 1
ATOM 1505 N N . GLU A 1 192 ? 49.599 58.299 -61.351 1.00 38.09 192 GLU A N 1
ATOM 1506 C CA . GLU A 1 192 ? 50.202 58.861 -62.574 1.00 38.09 192 GLU A CA 1
ATOM 1507 C C . GLU A 1 192 ? 51.747 58.993 -62.472 1.00 38.09 192 GLU A C 1
ATOM 1509 O O . GLU A 1 192 ? 52.254 59.514 -61.487 1.00 38.09 192 GLU A O 1
ATOM 1514 N N . SER A 1 193 ? 52.445 58.671 -63.574 1.00 43.12 193 SER A N 1
ATOM 1515 C CA . SER A 1 193 ? 53.606 59.402 -64.148 1.00 43.12 193 SER A CA 1
ATOM 1516 C C . SER A 1 193 ? 54.981 59.479 -63.404 1.00 43.12 193 SER A C 1
ATOM 1518 O O . SER A 1 193 ? 55.040 59.530 -62.180 1.00 43.12 193 SER A O 1
ATOM 1520 N N . PRO A 1 194 ? 56.135 59.504 -64.126 1.00 60.94 194 PRO A N 1
ATOM 1521 C CA . PRO A 1 194 ? 57.427 59.039 -63.591 1.00 60.94 194 PRO A CA 1
ATOM 1522 C C . PRO A 1 194 ? 58.540 60.106 -63.502 1.00 60.94 194 PRO A C 1
ATOM 1524 O O . PRO A 1 194 ? 58.462 61.149 -64.147 1.00 60.94 194 PRO A O 1
ATOM 1527 N N . THR A 1 195 ? 59.657 59.783 -62.830 1.00 41.03 195 THR A N 1
ATOM 1528 C CA . THR A 1 195 ? 61.033 60.159 -63.244 1.00 41.03 195 THR A CA 1
ATOM 1529 C C . THR A 1 195 ? 62.065 59.215 -62.595 1.00 41.03 195 THR A C 1
ATOM 1531 O O . THR A 1 195 ? 62.053 59.008 -61.387 1.00 41.03 195 THR A O 1
ATOM 1534 N N . ASP A 1 196 ? 62.954 58.671 -63.423 1.00 42.66 196 ASP A N 1
ATOM 1535 C CA . ASP A 1 196 ? 64.145 57.843 -63.131 1.00 42.66 196 ASP A CA 1
ATOM 1536 C C . ASP A 1 196 ? 65.411 58.721 -63.385 1.00 42.66 196 ASP A C 1
ATOM 1538 O O . ASP A 1 196 ? 65.233 59.817 -63.934 1.00 42.66 196 ASP A O 1
ATOM 1542 N N . PRO A 1 197 ? 66.687 58.334 -63.141 1.00 64.12 197 PRO A N 1
ATOM 1543 C CA . PRO A 1 197 ? 67.270 57.259 -62.317 1.00 64.12 197 PRO A CA 1
ATOM 1544 C C . PRO A 1 197 ? 68.316 57.765 -61.287 1.00 64.12 197 PRO A C 1
ATOM 1546 O O . PRO A 1 197 ? 68.774 58.905 -61.343 1.00 64.12 197 PRO A O 1
ATOM 1549 N N . SER A 1 198 ? 68.819 56.871 -60.422 1.00 45.72 198 SER A N 1
ATOM 1550 C CA . SER A 1 198 ? 70.233 56.413 -60.471 1.00 45.72 198 SER A CA 1
ATOM 1551 C C . SER A 1 198 ? 70.754 55.838 -59.146 1.00 45.72 198 SER A C 1
ATOM 1553 O O . SER A 1 198 ? 71.012 56.553 -58.184 1.00 45.72 198 SER A O 1
ATOM 1555 N N . THR A 1 199 ? 71.022 54.534 -59.189 1.00 52.84 199 THR A N 1
ATOM 1556 C CA . THR A 1 199 ? 72.214 53.827 -58.677 1.00 52.84 199 THR A CA 1
ATOM 1557 C C . THR A 1 199 ? 73.314 54.631 -57.964 1.00 52.84 199 THR A C 1
ATOM 1559 O O . THR A 1 199 ? 73.854 55.571 -58.551 1.00 52.84 199 THR A O 1
ATOM 1562 N N . GLY A 1 200 ? 73.813 54.074 -56.850 1.00 43.94 200 GLY A N 1
ATOM 1563 C CA . GLY A 1 200 ? 75.252 54.062 -56.544 1.00 43.94 200 GLY A CA 1
ATOM 1564 C C . GLY A 1 200 ? 75.644 54.246 -55.072 1.00 43.94 200 GLY A C 1
ATOM 1565 O O . GLY A 1 200 ? 75.551 55.363 -54.584 1.00 43.94 200 GLY A O 1
ATOM 1566 N N . GLU A 1 201 ? 76.194 53.171 -54.483 1.00 39.59 201 GLU A N 1
ATOM 1567 C CA . GLU A 1 201 ? 76.970 53.094 -53.214 1.00 39.59 201 GLU A CA 1
ATOM 1568 C C . GLU A 1 201 ? 76.230 53.266 -51.866 1.00 39.59 201 GLU A C 1
ATOM 1570 O O . GLU A 1 201 ? 75.595 54.311 -51.610 1.00 39.59 201 GLU A O 1
#

Organism: NCBI:txid325343

Foldseek 3Di:
DDDDDDDDDDDDDDPPPVVVVVVVVVVVVVVVVVVVVVVVVVVVVVVVVVVVVVVVVVVVVVVVVVVVVVVVVVVVVVVVVVVVVVVVVVVVVVLVVCVVVVVLCQQQDDDDPPPDDDDDDPDPDPPDPDDDPVSQVVGDPSSVVSSVVVVVVVVVVVVVVCVVVVDDVLNVCVVVVHDPDDDCDDDDDDDDDDDDDDDDD

Secondary structure (DSSP, 8-state):
------------SSSHHHHHHHHHHHHHHHHHHHHHHHHHHHHHHHHHHHHHHHHHHHHHHHHHHHHHHHHHHHHHHHHHHHHHHHHHHHHHHHHHHHHHTT-GGGGGS---TTSPPPPPP-------S---HHHHHHS-HHHHHHHHHHHHHHHHHHHHHHHHHS--HHHHHHHTT--S---S-----------------

Radius of gyration: 59.35 Å; chains: 1; bounding box: 137×76×178 Å

pLDDT: mean 72.93, std 20.42, range [35.84, 98.62]

Sequence (201 aa):
QPLAAAEQSPTGEAELPAAEISLTLVTEIQAVDRKVDIQAAQLMNLEGRMRMAETKLIGCEKTAVEFGNQLESKWTALGTLIQEYGQLQKRLENMENLLKNRNFWILRLPPGAKGEVPKVPVAFNDASFNFSEEEWKSLNEWQKELYRHIMKGNYEAVISMDAAISKPDLLSRIEQGEDPNVEDQDDSEGGESPTDPSTGE

InterPro domains:
  IPR001909 Krueppel-associated box [PF01352] (121-162)
  IPR001909 Krueppel-associated box [PS50805] (122-193)
  IPR001909 Krueppel-associated box [SM00349] (122-182)
  IPR001909 Krueppel-associated box [cd07765] (122-161)
  IPR036051 Krueppel-associated box domain superfamily [SSF109640] (117-178)
  IPR050169 Krueppel C2H2-type zinc-finger [PTHR23232] (118-189)